Protein AF-0000000084697801 (afdb_homodimer)

Radius of gyration: 16.92 Å; Cα contacts (8 Å, |Δi|>4): 269; chains: 2; bounding box: 40×44×46 Å

InterPro domains:
  IPR001387 Cro/C1-type, helix-turn-helix domain [PF01381] (15-67)
  IPR001387 Cro/C1-type, helix-turn-helix domain [PS50943] (15-69)
  IPR001387 Cro/C1-type, helix-turn-helix domain [SM00530] (14-69)
  IPR001387 Cro/C1-type, helix-turn-helix domain [cd00093] (12-69)
  IPR010982 Lambda repressor-like, DNA-binding domain superfamily [G3DSA:1.10.260.40] (2-76)
  IPR010982 Lambda repressor-like, DNA-binding domain superfamily [SSF47413] (5-73)
  IPR050807 Transcriptional regulator/dioxygenase, bacterial-type [PTHR46797] (7-74)

pLDDT: mean 74.69, std 25.52, range [20.94, 98.31]

Foldseek 3Di:
DPLPDLLLQLLLCVLVVLCVVVVHDLCRLCVQLVHHSVVSVCSNRSVDGDDPSSLVSSCVVSVHDSVVSVVVSCVVPPHCVVVVVVPDPPPSVVVCCVSVVVVVPPVPDD/DPLPDLLLQLLLCVLVVLCVVVVHDLCRLCVQLVHHSVVSVCSNRSVDGDDPSSLVSSCVVSVHDSVVSVVVSCVVPSHLVVVVVVPDDPPSVVVCCVSVVVVVPPVPVD

Structure (mmCIF, N/CA/C/O backbone):
data_AF-0000000084697801-model_v1
#
loop_
_entity.id
_entity.type
_entity.pdbx_description
1 polymer 'MrpJ protein'
#
loop_
_atom_site.group_PDB
_atom_site.id
_atom_site.type_symbol
_atom_site.label_atom_id
_atom_site.label_alt_id
_atom_site.label_comp_id
_atom_site.label_asym_id
_atom_site.label_entity_id
_atom_site.label_seq_id
_atom_site.pdbx_PDB_ins_code
_atom_site.Cartn_x
_atom_site.Cartn_y
_atom_site.Cartn_z
_atom_site.occupancy
_atom_site.B_iso_or_equiv
_atom_site.auth_seq_id
_atom_site.auth_comp_id
_atom_site.auth_asym_id
_atom_site.auth_atom_id
_atom_site.pdbx_PDB_model_num
ATOM 1 N N . MET A 1 1 ? -15.477 -9.656 14.734 1 39.72 1 MET A N 1
ATOM 2 C CA . MET A 1 1 ? -14.305 -8.93 15.211 1 39.72 1 MET A CA 1
ATOM 3 C C . MET A 1 1 ? -14.062 -7.68 14.367 1 39.72 1 MET A C 1
ATOM 5 O O . MET A 1 1 ? -14.281 -7.691 13.156 1 39.72 1 MET A O 1
ATOM 9 N N . MET A 1 2 ? -14.18 -6.578 14.883 1 46 2 MET A N 1
ATOM 10 C CA . MET A 1 2 ? -14.141 -5.297 14.188 1 46 2 MET A CA 1
ATOM 11 C C . MET A 1 2 ? -12.969 -5.242 13.211 1 46 2 MET A C 1
ATOM 13 O O . MET A 1 2 ? -11.867 -5.707 13.523 1 46 2 MET A O 1
ATOM 17 N N . LYS A 1 3 ? -13.258 -5.32 11.992 1 53.81 3 LYS A N 1
ATOM 18 C CA . LYS A 1 3 ? -12.219 -5.355 10.969 1 53.81 3 LYS A CA 1
ATOM 19 C C . LYS A 1 3 ? -11.305 -4.137 11.07 1 53.81 3 LYS A C 1
ATOM 21 O O . LYS A 1 3 ? -11.773 -3 11 1 53.81 3 LYS A O 1
ATOM 26 N N . LYS A 1 4 ? -10.086 -4.359 11.734 1 63.03 4 LYS A N 1
ATOM 27 C CA . LYS A 1 4 ? -9.18 -3.33 12.242 1 63.03 4 LYS A CA 1
ATOM 28 C C . LYS A 1 4 ? -8.664 -2.447 11.109 1 63.03 4 LYS A C 1
ATOM 30 O O . LYS A 1 4 ? -8.562 -1.229 11.266 1 63.03 4 LYS A O 1
ATOM 35 N N . TYR A 1 5 ? -8.531 -3.02 9.875 1 80.31 5 TYR A N 1
ATOM 36 C CA . TYR A 1 5 ? -7.922 -2.211 8.82 1 80.31 5 TYR A CA 1
ATOM 37 C C . TYR A 1 5 ? -8.781 -2.201 7.566 1 80.31 5 TYR A C 1
ATOM 39 O O . TYR A 1 5 ? -8.656 -3.084 6.715 1 80.31 5 TYR A O 1
ATOM 47 N N . ALA A 1 6 ? -9.641 -1.201 7.512 1 82.69 6 ALA A N 1
ATOM 48 C CA . ALA A 1 6 ? -10.711 -1.178 6.516 1 82.69 6 ALA A CA 1
ATOM 49 C C . ALA A 1 6 ? -10.141 -1.201 5.102 1 82.69 6 ALA A C 1
ATOM 51 O O . ALA A 1 6 ? -10.664 -1.894 4.223 1 82.69 6 ALA A O 1
ATOM 52 N N . ILE A 1 7 ? -9.086 -0.444 4.898 1 87.62 7 ILE A N 1
ATOM 53 C CA . ILE A 1 7 ? -8.523 -0.337 3.559 1 87.62 7 ILE A CA 1
ATOM 54 C C . ILE A 1 7 ? -7.828 -1.646 3.186 1 87.62 7 ILE A C 1
ATOM 56 O O . ILE A 1 7 ? -8.016 -2.16 2.08 1 87.62 7 ILE A O 1
ATOM 60 N N . SER A 1 8 ? -7.098 -2.18 4.152 1 92.12 8 SER A N 1
ATOM 61 C CA . SER A 1 8 ? -6.445 -3.467 3.924 1 92.12 8 SER A CA 1
ATOM 62 C C . SER A 1 8 ? -7.469 -4.559 3.623 1 92.12 8 SER A C 1
ATOM 64 O O . SER A 1 8 ? -7.23 -5.422 2.775 1 92.12 8 SER A O 1
ATOM 66 N N . GLU A 1 9 ? -8.547 -4.496 4.309 1 90.81 9 GLU A N 1
ATOM 67 C CA . GLU A 1 9 ? -9.594 -5.484 4.078 1 90.81 9 GLU A CA 1
ATOM 68 C C . GLU A 1 9 ? -10.156 -5.371 2.664 1 90.81 9 GLU A C 1
ATOM 70 O O . GLU A 1 9 ? -10.344 -6.379 1.979 1 90.81 9 GLU A O 1
ATOM 75 N N . ALA A 1 10 ? -10.406 -4.156 2.271 1 90.12 10 ALA A N 1
ATOM 76 C CA . ALA A 1 10 ? -10.953 -3.922 0.937 1 90.12 10 ALA A CA 1
ATOM 77 C C . ALA A 1 10 ? -9.969 -4.348 -0.144 1 90.12 10 ALA A C 1
ATOM 79 O O . ALA A 1 10 ? -10.352 -4.973 -1.135 1 90.12 10 ALA A O 1
ATOM 80 N N . ILE A 1 11 ? -8.711 -3.992 0.04 1 93.56 11 ILE A N 1
ATOM 81 C CA . ILE A 1 11 ? -7.668 -4.387 -0.901 1 93.56 11 ILE A CA 1
ATOM 82 C C . ILE A 1 11 ? -7.562 -5.91 -0.944 1 93.56 11 ILE A C 1
ATOM 84 O O . ILE A 1 11 ? -7.402 -6.496 -2.016 1 93.56 11 ILE A O 1
ATOM 88 N N . GLY A 1 12 ? -7.633 -6.504 0.261 1 95.62 12 GLY A N 1
ATOM 89 C CA . GLY A 1 12 ? -7.621 -7.957 0.334 1 95.62 12 GLY A CA 1
ATOM 90 C C . GLY A 1 12 ? -8.727 -8.602 -0.477 1 95.62 12 GLY A C 1
ATOM 91 O O . GLY A 1 12 ? -8.508 -9.633 -1.118 1 95.62 12 GLY A O 1
ATOM 92 N N . GLN A 1 13 ? -9.875 -7.992 -0.496 1 94.06 13 GLN A N 1
ATOM 93 C CA . GLN A 1 13 ? -11 -8.5 -1.271 1 94.06 13 GLN A CA 1
ATOM 94 C C . GLN A 1 13 ? -10.734 -8.391 -2.77 1 94.06 13 GLN A C 1
ATOM 96 O O . GLN A 1 13 ? -11.109 -9.273 -3.539 1 94.06 13 GLN A O 1
ATOM 101 N N . VAL A 1 14 ? -10.125 -7.297 -3.174 1 94.69 14 VAL A N 1
ATOM 102 C CA . VAL A 1 14 ? -9.758 -7.117 -4.574 1 94.69 14 VAL A CA 1
ATOM 103 C C . VAL A 1 14 ? -8.75 -8.188 -4.988 1 94.69 14 VAL A C 1
ATOM 105 O O . VAL A 1 14 ? -8.867 -8.773 -6.07 1 94.69 14 VAL A O 1
ATOM 108 N N . ILE A 1 15 ? -7.812 -8.461 -4.125 1 97.25 15 ILE A N 1
ATOM 109 C CA . ILE A 1 15 ? -6.812 -9.492 -4.383 1 97.25 15 ILE A CA 1
ATOM 110 C C . ILE A 1 15 ? -7.504 -10.844 -4.574 1 97.25 15 ILE A C 1
ATOM 112 O O . ILE A 1 15 ? -7.207 -11.57 -5.523 1 97.25 15 ILE A O 1
ATOM 116 N N . ARG A 1 16 ? -8.391 -11.125 -3.691 1 97.38 16 ARG A N 1
ATOM 117 C CA . ARG A 1 16 ? -9.148 -12.375 -3.787 1 97.38 16 ARG A CA 1
ATOM 118 C C . ARG A 1 16 ? -9.867 -12.477 -5.125 1 97.38 16 ARG A C 1
ATOM 120 O O . ARG A 1 16 ? -9.867 -13.531 -5.762 1 97.38 16 ARG A O 1
ATOM 127 N N . GLN A 1 17 ? -10.5 -11.406 -5.527 1 96.38 17 GLN A N 1
ATOM 128 C CA . GLN A 1 17 ? -11.234 -11.375 -6.785 1 96.38 17 GLN A CA 1
ATOM 129 C C . GLN A 1 17 ? -10.312 -11.664 -7.969 1 96.38 17 GLN A C 1
ATOM 131 O O . GLN A 1 17 ? -10.641 -12.477 -8.836 1 96.38 17 GLN A O 1
ATOM 136 N N . TYR A 1 18 ? -9.195 -11.008 -8.039 1 96.44 18 TYR A N 1
ATOM 137 C CA . TYR A 1 18 ? -8.25 -11.227 -9.133 1 96.44 18 TYR A CA 1
ATOM 138 C C . TYR A 1 18 ? -7.703 -12.648 -9.102 1 96.44 18 TYR A C 1
ATOM 140 O O . TYR A 1 18 ? -7.539 -13.281 -10.141 1 96.44 18 TYR A O 1
ATOM 148 N N . ARG A 1 19 ? -7.355 -13.055 -7.879 1 98.06 19 ARG A N 1
ATOM 149 C CA . ARG A 1 19 ? -6.852 -14.414 -7.723 1 98.06 19 ARG A CA 1
ATOM 150 C C . ARG A 1 19 ? -7.848 -15.438 -8.266 1 98.06 19 ARG A C 1
ATOM 152 O O . ARG A 1 19 ? -7.48 -16.312 -9.047 1 98.06 19 ARG A O 1
ATOM 159 N N . THR A 1 20 ? -9.117 -15.352 -7.844 1 97.88 20 THR A N 1
ATOM 160 C CA . THR A 1 20 ? -10.164 -16.281 -8.242 1 97.88 20 THR A CA 1
ATOM 161 C C . THR A 1 20 ? -10.43 -16.188 -9.742 1 97.88 20 THR A C 1
ATOM 163 O O . THR A 1 20 ? -10.625 -17.203 -10.406 1 97.88 20 THR A O 1
ATOM 166 N N . ASN A 1 21 ? -10.477 -14.938 -10.273 1 96.62 21 ASN A N 1
ATOM 167 C CA . ASN A 1 21 ? -10.68 -14.734 -11.703 1 96.62 21 ASN A CA 1
ATOM 168 C C . ASN A 1 21 ? -9.578 -15.383 -12.523 1 96.62 21 ASN A C 1
ATOM 170 O O . ASN A 1 21 ? -9.812 -15.828 -13.648 1 96.62 21 ASN A O 1
ATOM 174 N N . ALA A 1 22 ? -8.391 -15.453 -11.93 1 97 22 ALA A N 1
ATOM 175 C CA . ALA A 1 22 ? -7.246 -16.047 -12.602 1 97 22 ALA A CA 1
ATOM 176 C C . ALA A 1 22 ? -7.223 -17.562 -12.406 1 97 22 ALA A C 1
ATOM 178 O O . ALA A 1 22 ? -6.324 -18.25 -12.914 1 97 22 ALA A O 1
ATOM 179 N N . GLY A 1 23 ? -8.141 -18.094 -11.547 1 97.81 23 GLY A N 1
ATOM 180 C CA . GLY A 1 23 ? -8.234 -19.531 -11.305 1 97.81 23 GLY A CA 1
ATOM 181 C C . GLY A 1 23 ? -7.176 -20.031 -10.344 1 97.81 23 GLY A C 1
ATOM 182 O O . GLY A 1 23 ? -6.848 -21.219 -10.344 1 97.81 23 GLY A O 1
ATOM 183 N N . LEU A 1 24 ? -6.605 -19.203 -9.57 1 98.25 24 LEU A N 1
ATOM 184 C CA . LEU A 1 24 ? -5.543 -19.578 -8.641 1 98.25 24 LEU A CA 1
ATOM 185 C C . LEU A 1 24 ? -6.109 -19.875 -7.262 1 98.25 24 LEU A C 1
ATOM 187 O O . LEU A 1 24 ? -7.035 -19.203 -6.805 1 98.25 24 LEU A O 1
ATOM 191 N N . THR A 1 25 ? -5.496 -20.828 -6.637 1 98.31 25 THR A N 1
ATOM 192 C CA . THR A 1 25 ? -5.746 -21.031 -5.215 1 98.31 25 THR A CA 1
ATOM 193 C C . THR A 1 25 ? -4.926 -20.062 -4.375 1 98.31 25 THR A C 1
ATOM 195 O O . THR A 1 25 ? -4.023 -19.391 -4.891 1 98.31 25 THR A O 1
ATOM 198 N N . THR A 1 26 ? -5.316 -19.938 -3.139 1 98.31 26 THR A N 1
ATOM 199 C CA . THR A 1 26 ? -4.527 -19.125 -2.227 1 98.31 26 THR A CA 1
ATOM 200 C C . THR A 1 26 ? -3.082 -19.609 -2.18 1 98.31 26 THR A C 1
ATOM 202 O O . THR A 1 26 ? -2.15 -18.797 -2.201 1 98.31 26 THR A O 1
ATOM 205 N N . LYS A 1 27 ? -2.906 -20.938 -2.184 1 98.31 27 LYS A N 1
ATOM 206 C CA . LYS A 1 27 ? -1.579 -21.547 -2.146 1 98.31 27 LYS A CA 1
ATOM 207 C C . LYS A 1 27 ? -0.762 -21.156 -3.375 1 98.31 27 LYS A C 1
ATOM 209 O O . LYS A 1 27 ? 0.409 -20.781 -3.256 1 98.31 27 LYS A O 1
ATOM 214 N N . GLN A 1 28 ? -1.366 -21.188 -4.52 1 98.12 28 GLN A N 1
ATOM 215 C CA . GLN A 1 28 ? -0.687 -20.891 -5.777 1 98.12 28 GLN A CA 1
ATOM 216 C C . GLN A 1 28 ? -0.266 -19.422 -5.848 1 98.12 28 GLN A C 1
ATOM 218 O O . GLN A 1 28 ? 0.864 -19.109 -6.23 1 98.12 28 GLN A O 1
ATOM 223 N N . LEU A 1 29 ? -1.138 -18.5 -5.504 1 98.12 29 LEU A N 1
ATOM 224 C CA . LEU A 1 29 ? -0.783 -17.078 -5.52 1 98.12 29 LEU A CA 1
ATOM 225 C C . LEU A 1 29 ? 0.284 -16.781 -4.473 1 98.12 29 LEU A C 1
ATOM 227 O O . LEU A 1 29 ? 1.224 -16.031 -4.738 1 98.12 29 LEU A O 1
ATOM 231 N N . ALA A 1 30 ? 0.145 -17.328 -3.273 1 98.12 30 ALA A N 1
ATOM 232 C CA . ALA A 1 30 ? 1.113 -17.109 -2.203 1 98.12 30 ALA A CA 1
ATOM 233 C C . ALA A 1 30 ? 2.518 -17.516 -2.643 1 98.12 30 ALA A C 1
ATOM 235 O O . ALA A 1 30 ? 3.482 -16.781 -2.41 1 98.12 30 ALA A O 1
ATOM 236 N N . HIS A 1 31 ? 2.562 -18.656 -3.26 1 97.06 31 HIS A N 1
ATOM 237 C CA . HIS A 1 31 ? 3.838 -19.141 -3.787 1 97.06 31 HIS A CA 1
ATOM 238 C C . HIS A 1 31 ? 4.395 -18.172 -4.828 1 97.06 31 HIS A C 1
ATOM 240 O O . HIS A 1 31 ? 5.586 -17.844 -4.805 1 97.06 31 HIS A O 1
ATOM 246 N N . ARG A 1 32 ? 3.537 -17.625 -5.684 1 95.06 32 ARG A N 1
ATOM 247 C CA . ARG A 1 32 ? 3.936 -16.734 -6.766 1 95.06 32 ARG A CA 1
ATOM 248 C C . ARG A 1 32 ? 4.496 -15.43 -6.219 1 95.06 32 ARG A C 1
ATOM 250 O O . ARG A 1 32 ? 5.395 -14.836 -6.82 1 95.06 32 ARG A O 1
ATOM 257 N N . ILE A 1 33 ? 3.975 -15.047 -5.07 1 94.62 33 ILE A N 1
ATOM 258 C CA . ILE A 1 33 ? 4.383 -13.742 -4.578 1 94.62 33 ILE A CA 1
ATOM 259 C C . ILE A 1 33 ? 5.34 -13.906 -3.398 1 94.62 33 ILE A C 1
ATOM 261 O O . ILE A 1 33 ? 5.715 -12.93 -2.752 1 94.62 33 ILE A O 1
ATOM 265 N N . GLY A 1 34 ? 5.684 -15.055 -2.992 1 95.19 34 GLY A N 1
ATOM 266 C CA . GLY A 1 34 ? 6.762 -15.336 -2.059 1 95.19 34 GLY A CA 1
ATOM 267 C C . GLY A 1 34 ? 6.344 -15.203 -0.606 1 95.19 34 GLY A C 1
ATOM 268 O O . GLY A 1 34 ? 7.121 -14.742 0.229 1 95.19 34 GLY A O 1
ATOM 269 N N . ILE A 1 35 ? 5.148 -15.531 -0.292 1 95.75 35 ILE A N 1
ATOM 270 C CA . ILE A 1 35 ? 4.695 -15.516 1.094 1 95.75 35 ILE A CA 1
ATOM 271 C C . ILE A 1 35 ? 3.986 -16.828 1.422 1 95.75 35 ILE A C 1
ATOM 273 O O . ILE A 1 35 ? 3.789 -17.672 0.544 1 95.75 35 ILE A O 1
ATOM 277 N N . SER A 1 36 ? 3.645 -17 2.664 1 97.81 36 SER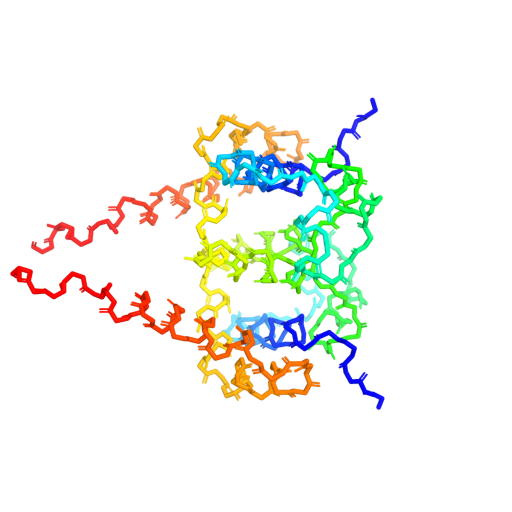 A N 1
ATOM 278 C CA . SER A 1 36 ? 2.93 -18.203 3.059 1 97.81 36 SER A CA 1
ATOM 279 C C . SER A 1 36 ? 1.446 -18.109 2.715 1 97.81 36 SER A C 1
ATOM 281 O O . SER A 1 36 ? 0.892 -17 2.646 1 97.81 36 SER A O 1
ATOM 283 N N . GLN A 1 37 ? 0.828 -19.266 2.498 1 98 37 GLN A N 1
ATOM 284 C CA . GLN A 1 37 ? -0.611 -19.312 2.266 1 98 37 GLN A CA 1
ATOM 285 C C . GLN A 1 37 ? -1.381 -18.688 3.42 1 98 37 GLN A C 1
ATOM 287 O O . GLN A 1 37 ? -2.379 -18 3.203 1 98 37 GLN A O 1
ATOM 292 N N . GLN A 1 38 ? -0.893 -18.953 4.621 1 98 38 GLN A N 1
ATOM 293 C CA . GLN A 1 38 ? -1.533 -18.391 5.809 1 98 38 GLN A CA 1
ATOM 294 C C . GLN A 1 38 ? -1.514 -16.859 5.777 1 98 38 GLN A C 1
ATOM 296 O O . GLN A 1 38 ? -2.514 -16.219 6.098 1 98 38 GLN A O 1
ATOM 301 N N . GLN A 1 39 ? -0.436 -16.297 5.395 1 97.06 39 GLN A N 1
ATOM 302 C CA . GLN A 1 39 ? -0.3 -14.844 5.32 1 97.06 39 GLN A CA 1
ATOM 303 C C . GLN A 1 39 ? -1.243 -14.25 4.273 1 97.06 39 GLN A C 1
ATOM 305 O O . GLN A 1 39 ? -1.898 -13.242 4.523 1 97.06 39 GLN A O 1
ATOM 310 N N . LEU A 1 40 ? -1.275 -14.914 3.115 1 97.94 40 LEU A N 1
ATOM 311 C CA . LEU A 1 40 ? -2.168 -14.422 2.068 1 97.94 40 LEU A CA 1
ATOM 312 C C . LEU A 1 40 ? -3.623 -14.484 2.523 1 97.94 40 LEU A C 1
ATOM 314 O O . LEU A 1 40 ? -4.391 -13.547 2.297 1 97.94 40 LEU A O 1
ATOM 318 N N . SER A 1 41 ? -3.98 -15.57 3.17 1 97.56 41 SER A N 1
ATOM 319 C CA . SER A 1 41 ? -5.34 -15.734 3.672 1 97.56 41 SER A CA 1
ATOM 320 C C . SER A 1 41 ? -5.703 -14.625 4.656 1 97.56 41 SER A C 1
ATOM 322 O O . SER A 1 41 ? -6.812 -14.086 4.613 1 97.56 41 SER A O 1
ATOM 324 N N . ARG A 1 42 ? -4.773 -14.297 5.5 1 96.31 42 ARG A N 1
ATOM 325 C CA . ARG A 1 42 ? -4.996 -13.242 6.484 1 96.31 42 ARG A CA 1
ATOM 326 C C . ARG A 1 42 ? -5.152 -11.891 5.805 1 96.31 42 ARG A C 1
ATOM 328 O O . ARG A 1 42 ? -5.922 -11.039 6.27 1 96.31 42 ARG A O 1
ATOM 335 N N . TYR A 1 43 ? -4.48 -11.672 4.699 1 95.75 43 TYR A N 1
ATOM 336 C CA . TYR A 1 43 ? -4.637 -10.438 3.93 1 95.75 43 TYR A CA 1
ATOM 337 C C . TYR A 1 43 ? -6.012 -10.383 3.271 1 95.75 43 TYR A C 1
ATOM 339 O O . TYR A 1 43 ? -6.719 -9.375 3.387 1 95.75 43 TYR A O 1
ATOM 347 N N . GLU A 1 44 ? -6.402 -11.492 2.682 1 96.25 44 GLU A N 1
ATOM 348 C CA . GLU A 1 44 ? -7.648 -11.516 1.92 1 96.25 44 GLU A CA 1
ATOM 349 C C . GLU A 1 44 ? -8.859 -11.383 2.838 1 96.25 44 GLU A C 1
ATOM 351 O O . GLU A 1 44 ? -9.914 -10.898 2.416 1 96.25 44 GLU A O 1
ATOM 356 N N . ARG A 1 45 ? -8.602 -11.727 4.125 1 93.75 45 ARG A N 1
ATOM 357 C CA . ARG A 1 45 ? -9.688 -11.664 5.098 1 93.75 45 ARG A CA 1
ATOM 358 C C . ARG A 1 45 ? -9.625 -10.383 5.914 1 93.75 45 ARG A C 1
ATOM 360 O O . ARG A 1 45 ? -10.453 -10.164 6.805 1 93.75 45 ARG A O 1
ATOM 367 N N . GLY A 1 46 ? -8.648 -9.617 5.723 1 91.94 46 GLY A N 1
ATOM 368 C CA . GLY A 1 46 ? -8.531 -8.352 6.434 1 91.94 46 GLY A CA 1
ATOM 369 C C . GLY A 1 46 ? -8.039 -8.508 7.859 1 91.94 46 GLY A C 1
ATOM 370 O O . GLY A 1 46 ? -8.18 -7.602 8.68 1 91.94 46 GLY A O 1
ATOM 371 N N . VAL A 1 47 ? -7.477 -9.633 8.188 1 92.75 47 VAL A N 1
ATOM 372 C CA . VAL A 1 47 ? -6.965 -9.898 9.531 1 92.75 47 VAL A CA 1
ATOM 373 C C . VAL A 1 47 ? -5.648 -9.148 9.742 1 92.75 47 VAL A C 1
ATOM 375 O O . VAL A 1 47 ? -5.414 -8.586 10.812 1 92.75 47 VAL A O 1
ATOM 378 N N . ASN A 1 48 ? -4.742 -9.102 8.734 1 93.06 48 ASN A N 1
ATOM 379 C CA . ASN A 1 48 ? -3.479 -8.375 8.742 1 93.06 48 ASN A CA 1
ATOM 380 C C . ASN A 1 48 ? -3.518 -7.172 7.805 1 93.06 48 ASN A C 1
ATOM 382 O O . ASN A 1 48 ? -4.215 -7.191 6.793 1 93.06 48 ASN A O 1
ATOM 386 N N . ARG A 1 49 ? -2.797 -6.168 8.148 1 93.62 49 ARG A N 1
ATOM 387 C CA . ARG A 1 49 ? -2.584 -5.059 7.223 1 93.62 49 ARG A CA 1
ATOM 388 C C . ARG A 1 49 ? -1.71 -5.484 6.047 1 93.62 49 ARG A C 1
ATOM 390 O O . ARG A 1 49 ? -0.764 -6.254 6.215 1 93.62 49 ARG A O 1
ATOM 397 N N . ILE A 1 50 ? -2.057 -4.973 4.926 1 96 50 ILE A N 1
ATOM 398 C CA . ILE A 1 50 ? -1.229 -5.219 3.748 1 96 50 ILE A CA 1
ATOM 399 C C . ILE A 1 50 ? -0.247 -4.066 3.559 1 96 50 ILE A C 1
ATOM 401 O O . ILE A 1 50 ? -0.641 -2.896 3.582 1 96 50 ILE A O 1
ATOM 405 N N . ASP A 1 51 ? 0.983 -4.406 3.396 1 94.94 51 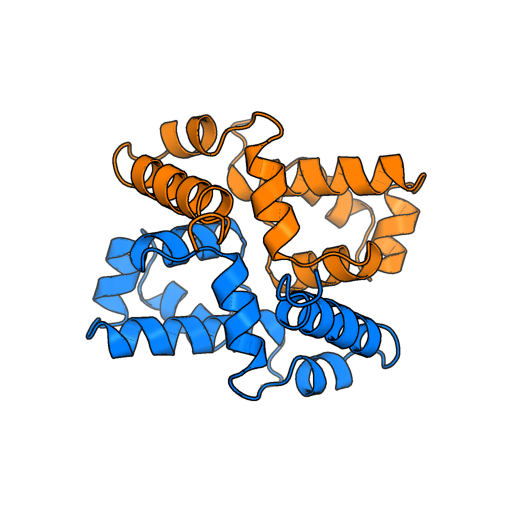ASP A N 1
ATOM 406 C CA . ASP A 1 51 ? 1.972 -3.355 3.178 1 94.94 51 ASP A CA 1
ATOM 407 C C . ASP A 1 51 ? 2.219 -3.133 1.688 1 94.94 51 ASP A C 1
ATOM 409 O O . ASP A 1 51 ? 1.836 -3.961 0.86 1 94.94 51 ASP A O 1
ATOM 413 N N . VAL A 1 52 ? 2.871 -2.059 1.38 1 94.25 52 VAL A N 1
ATOM 414 C CA . VAL A 1 52 ? 3.043 -1.642 -0.008 1 94.25 52 VAL A CA 1
ATOM 415 C C . VAL A 1 52 ? 3.994 -2.6 -0.722 1 94.25 52 VAL A C 1
ATOM 417 O O . VAL A 1 52 ? 3.885 -2.807 -1.933 1 94.25 52 VAL A O 1
ATOM 420 N N . ASP A 1 53 ? 4.914 -3.248 -0.046 1 92.69 53 ASP A N 1
ATOM 421 C CA . ASP A 1 53 ? 5.812 -4.227 -0.649 1 92.69 53 ASP A CA 1
ATOM 422 C C . ASP A 1 53 ? 5.043 -5.449 -1.143 1 92.69 53 ASP A C 1
ATOM 424 O O . ASP A 1 53 ? 5.227 -5.891 -2.279 1 92.69 53 ASP A O 1
ATOM 428 N N . THR A 1 54 ? 4.16 -5.918 -0.284 1 94.44 54 THR A N 1
ATOM 429 C CA . THR A 1 54 ? 3.324 -7.055 -0.647 1 94.44 54 THR A CA 1
ATOM 430 C C . THR A 1 54 ? 2.369 -6.688 -1.778 1 94.44 54 THR A C 1
ATOM 432 O O . THR A 1 54 ? 2.184 -7.461 -2.719 1 94.44 54 THR A O 1
ATOM 435 N N . LEU A 1 55 ? 1.764 -5.492 -1.673 1 95.19 55 LEU A N 1
ATOM 436 C CA . LEU A 1 55 ? 0.839 -5.051 -2.711 1 95.19 55 LEU A CA 1
ATOM 437 C C . LEU A 1 55 ? 1.527 -5.008 -4.07 1 95.19 55 LEU A C 1
ATOM 439 O O . LEU A 1 55 ? 0.934 -5.387 -5.082 1 95.19 55 LEU A O 1
ATOM 443 N N . LEU A 1 56 ? 2.707 -4.555 -4.059 1 90.88 56 LEU A N 1
ATOM 444 C CA . LEU A 1 56 ? 3.443 -4.488 -5.316 1 90.88 56 LEU A CA 1
ATOM 445 C C . LEU A 1 56 ? 3.68 -5.887 -5.879 1 90.88 56 LEU A C 1
ATOM 447 O O . LEU A 1 56 ? 3.537 -6.105 -7.086 1 90.88 56 LEU A O 1
ATOM 451 N N . ARG A 1 57 ? 4.031 -6.805 -5.051 1 93.19 57 ARG A N 1
ATOM 452 C CA . ARG A 1 57 ? 4.254 -8.172 -5.508 1 93.19 57 ARG A CA 1
ATOM 453 C C . ARG A 1 57 ? 2.979 -8.766 -6.102 1 93.19 57 ARG A C 1
ATOM 455 O O . ARG A 1 57 ? 3.021 -9.422 -7.141 1 93.19 57 ARG A O 1
ATOM 462 N N . VAL A 1 58 ? 1.904 -8.492 -5.438 1 95.94 58 VAL A N 1
ATOM 463 C CA . VAL A 1 58 ? 0.616 -8.969 -5.934 1 95.94 58 VAL A CA 1
ATOM 464 C C . VAL A 1 58 ? 0.307 -8.305 -7.273 1 95.94 58 VAL A C 1
ATOM 466 O O . VAL A 1 58 ? -0.172 -8.961 -8.203 1 95.94 58 VAL A O 1
ATOM 469 N N . SER A 1 59 ? 0.52 -7.023 -7.344 1 92.94 59 SER A N 1
ATOM 470 C CA . SER A 1 59 ? 0.285 -6.273 -8.57 1 92.94 59 SER A CA 1
ATOM 471 C C . SER A 1 59 ? 1.06 -6.871 -9.742 1 92.94 59 SER A C 1
ATOM 473 O O . SER A 1 59 ? 0.51 -7.051 -10.828 1 92.94 59 SER A O 1
ATOM 475 N N . LEU A 1 60 ? 2.189 -7.266 -9.484 1 89.69 60 LEU A N 1
ATOM 476 C CA . LEU A 1 60 ? 3.051 -7.84 -10.516 1 89.69 60 LEU A CA 1
ATOM 477 C C . LEU A 1 60 ? 2.541 -9.211 -10.945 1 89.69 60 LEU A C 1
ATOM 479 O O . LEU A 1 60 ? 2.557 -9.539 -12.133 1 89.69 60 LEU A O 1
ATOM 483 N N . ALA A 1 61 ? 2.121 -9.922 -9.984 1 93.56 61 ALA A N 1
ATOM 484 C CA . ALA A 1 61 ? 1.616 -11.258 -10.273 1 93.56 61 ALA A CA 1
ATOM 485 C C . ALA A 1 61 ? 0.423 -11.211 -11.219 1 93.56 61 ALA A C 1
ATOM 487 O O . ALA A 1 61 ? 0.188 -12.148 -11.984 1 93.56 61 ALA A O 1
ATOM 488 N N . PHE A 1 62 ? -0.306 -10.07 -11.219 1 95.06 62 PHE A N 1
ATOM 489 C CA . PHE A 1 62 ? -1.51 -9.945 -12.031 1 95.06 62 PHE A CA 1
ATOM 490 C C . PHE A 1 62 ? -1.294 -8.953 -13.172 1 95.06 62 PHE A C 1
ATOM 492 O O . PHE A 1 62 ? -2.232 -8.625 -13.898 1 95.06 62 PHE A O 1
ATOM 499 N N . LYS A 1 63 ? -0.106 -8.445 -13.297 1 90.62 63 LYS A N 1
ATOM 500 C CA . LYS A 1 63 ? 0.265 -7.48 -14.328 1 90.62 63 LYS A CA 1
ATOM 501 C C . LYS A 1 63 ? -0.597 -6.223 -14.242 1 90.62 63 LYS A C 1
ATOM 503 O O . LYS A 1 63 ? -1.119 -5.75 -15.25 1 90.62 63 LYS A O 1
ATOM 508 N N . LEU A 1 64 ? -0.759 -5.719 -13 1 89.62 64 LEU A N 1
ATOM 509 C CA . LEU A 1 64 ? -1.493 -4.5 -12.688 1 89.62 64 LEU A CA 1
ATOM 510 C C . LEU A 1 64 ? -0.586 -3.479 -12.008 1 89.62 64 LEU A C 1
ATOM 512 O O . LEU A 1 64 ? 0.469 -3.834 -11.477 1 89.62 64 LEU A O 1
ATOM 516 N N . THR A 1 65 ? -1.075 -2.25 -12.086 1 84.69 65 THR A N 1
ATOM 517 C CA . THR A 1 65 ? -0.441 -1.236 -11.25 1 84.69 65 THR A CA 1
ATOM 518 C C . THR A 1 65 ? -1.033 -1.246 -9.844 1 84.69 65 THR A C 1
ATOM 520 O O . THR A 1 65 ? -2.215 -1.55 -9.664 1 84.69 65 THR A O 1
ATOM 523 N N . PRO A 1 66 ? -0.173 -0.931 -8.859 1 90.19 66 PRO A N 1
ATOM 524 C CA . PRO A 1 66 ? -0.728 -0.882 -7.504 1 90.19 66 PRO A CA 1
ATOM 525 C C . PRO A 1 66 ? -1.909 0.079 -7.387 1 90.19 66 PRO A C 1
ATOM 527 O O . PRO A 1 66 ? -2.84 -0.174 -6.617 1 90.19 66 PRO A O 1
ATOM 530 N N . GLY A 1 67 ? -1.845 1.163 -8.172 1 87.31 67 GLY A N 1
ATOM 531 C CA . GLY A 1 67 ? -2.941 2.119 -8.172 1 87.31 67 GLY A CA 1
ATOM 532 C C . GLY A 1 67 ? -4.273 1.499 -8.547 1 87.31 67 GLY A C 1
ATOM 533 O O . GLY A 1 67 ? -5.32 1.916 -8.047 1 87.31 67 GLY A O 1
ATOM 534 N N . ARG A 1 68 ? -4.27 0.485 -9.328 1 87 68 ARG A N 1
ATOM 535 C CA . ARG A 1 68 ? -5.477 -0.186 -9.789 1 87 68 ARG A CA 1
ATOM 536 C C . ARG A 1 68 ? -6.238 -0.818 -8.633 1 87 68 ARG A C 1
ATOM 538 O O . ARG A 1 68 ? -7.469 -0.849 -8.633 1 87 68 ARG A O 1
ATOM 545 N N . PHE A 1 69 ? -5.562 -1.265 -7.66 1 91.5 69 PHE A N 1
ATOM 546 C CA . PHE A 1 69 ? -6.207 -1.893 -6.512 1 91.5 69 PHE A CA 1
ATOM 547 C C . PHE A 1 69 ? -7.012 -0.871 -5.719 1 91.5 69 PHE A C 1
ATOM 549 O O . PHE A 1 69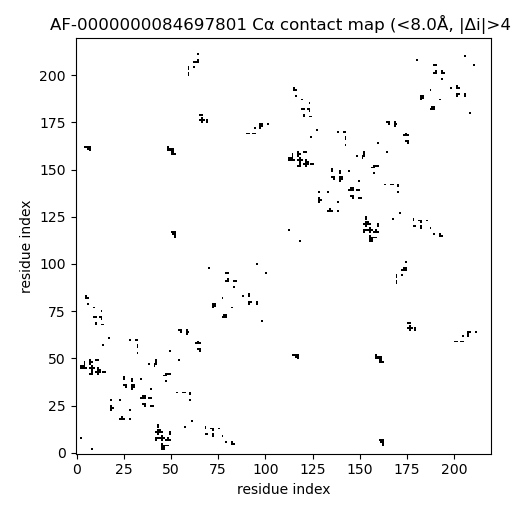 ? -8.094 -1.18 -5.219 1 91.5 69 PHE A O 1
ATOM 556 N N . PHE A 1 70 ? -6.457 0.288 -5.672 1 87.25 70 PHE A N 1
ATOM 557 C CA . PHE A 1 70 ? -7.176 1.349 -4.977 1 87.25 70 PHE A CA 1
ATOM 558 C C . PHE A 1 70 ? -8.383 1.801 -5.781 1 87.25 70 PHE A C 1
ATOM 560 O O . PHE A 1 70 ? -9.43 2.137 -5.215 1 87.25 70 PHE A O 1
ATOM 567 N N . GLU A 1 71 ? -8.203 1.733 -7.074 1 82.44 71 GLU A N 1
ATOM 568 C CA . GLU A 1 71 ? -9.32 2.08 -7.953 1 82.44 71 GLU A CA 1
ATOM 569 C C . GLU A 1 71 ? -10.445 1.057 -7.848 1 82.44 71 GLU A C 1
ATOM 571 O O . GLU A 1 71 ? -11.617 1.422 -7.773 1 82.44 71 GLU A O 1
ATOM 576 N N . GLU A 1 72 ? -10.078 -0.137 -7.812 1 85.5 72 GLU A N 1
ATOM 577 C CA . GLU A 1 72 ? -11.055 -1.224 -7.793 1 85.5 72 GLU A CA 1
ATOM 578 C C . GLU A 1 72 ? -11.75 -1.313 -6.438 1 85.5 72 GLU A C 1
ATOM 580 O O . GLU A 1 72 ? -12.93 -1.672 -6.359 1 85.5 72 GLU A O 1
ATOM 585 N N . MET A 1 73 ? -10.984 -1.111 -5.438 1 82.94 73 MET A N 1
ATOM 586 C CA . MET A 1 73 ? -11.602 -1.17 -4.117 1 82.94 73 MET A CA 1
ATOM 587 C C . MET A 1 73 ? -12.75 -0.171 -4.008 1 82.94 73 MET A C 1
ATOM 589 O O . MET A 1 73 ? -13.719 -0.409 -3.283 1 82.94 73 MET A O 1
ATOM 593 N N . ASN A 1 74 ? -12.617 0.889 -4.668 1 72.81 74 ASN A N 1
ATOM 594 C CA . ASN A 1 74 ? -13.656 1.91 -4.66 1 72.81 74 ASN A CA 1
ATOM 595 C C . ASN A 1 74 ? -14.93 1.421 -5.359 1 72.81 74 ASN A C 1
ATOM 597 O O . ASN A 1 74 ? -16.031 1.848 -5.02 1 72.81 74 ASN A O 1
ATOM 601 N N . MET A 1 75 ? -14.719 0.566 -6.223 1 65.5 75 MET A N 1
ATOM 602 C CA . MET A 1 75 ? -15.852 0.055 -6.996 1 65.5 75 MET A CA 1
ATOM 603 C C . MET A 1 75 ? -16.594 -1.031 -6.227 1 65.5 75 MET A C 1
ATOM 605 O O . MET A 1 75 ? -17.797 -1.22 -6.414 1 65.5 75 MET A O 1
ATOM 609 N N . THR A 1 76 ? -15.961 -1.997 -5.625 1 57.34 76 THR A N 1
ATOM 610 C CA . THR A 1 76 ? -16.594 -3.146 -4.984 1 57.34 76 THR A CA 1
ATOM 611 C C . THR A 1 76 ? -17.406 -2.709 -3.777 1 57.34 76 THR A C 1
ATOM 613 O O . THR A 1 76 ? -18.109 -3.525 -3.162 1 57.34 76 THR A O 1
ATOM 616 N N . GLY A 1 77 ? -17.828 -1.534 -3.656 1 51.41 77 GLY A N 1
ATOM 617 C CA . GLY A 1 77 ? -18.781 -1.079 -2.658 1 51.41 77 GLY A CA 1
ATOM 618 C C . GLY A 1 77 ? -18.141 -0.689 -1.344 1 51.41 77 GLY A C 1
ATOM 619 O O . GLY A 1 77 ? -18.812 -0.247 -0.416 1 51.41 77 GLY A O 1
ATOM 620 N N . THR A 1 78 ? -17.266 -1.509 -0.872 1 48.28 78 THR A N 1
ATOM 621 C CA . THR A 1 78 ? -16.844 -1.032 0.442 1 48.28 78 THR A CA 1
ATOM 622 C C . THR A 1 78 ? -16.344 0.407 0.363 1 48.28 78 THR A C 1
ATOM 624 O O . THR A 1 78 ? -15.328 0.682 -0.276 1 48.28 78 THR A O 1
ATOM 627 N N . GLY A 1 79 ? -17.156 1.024 -0.19 1 42.84 79 GLY A N 1
ATOM 628 C CA . GLY A 1 79 ? -16.953 2.447 -0.417 1 42.84 79 GLY A CA 1
ATOM 629 C C . GLY A 1 79 ? -16.062 3.094 0.619 1 42.84 79 GLY A C 1
ATOM 630 O O . GLY A 1 79 ? -15.984 2.633 1.761 1 42.84 79 GLY A O 1
ATOM 631 N N . LEU A 1 80 ? -14.828 3.43 0.072 1 48.19 80 LEU A N 1
ATOM 632 C CA . LEU A 1 80 ? -14.047 4.266 0.976 1 48.19 80 LEU A CA 1
ATOM 633 C C . LEU A 1 80 ? -14.953 5.039 1.925 1 48.19 80 LEU A C 1
ATOM 635 O O . LEU A 1 80 ? -14.555 5.371 3.043 1 48.19 80 LEU A O 1
ATOM 639 N N . ASP A 1 81 ? -16.172 5.176 1.353 1 46 81 ASP A N 1
ATOM 640 C CA . ASP A 1 81 ? -17.188 5.871 2.131 1 46 81 ASP A CA 1
ATOM 641 C C . ASP A 1 81 ? -17.5 5.117 3.424 1 46 81 ASP A C 1
ATOM 643 O O . ASP A 1 81 ? -17.688 5.734 4.477 1 46 81 ASP A O 1
ATOM 647 N N . ASP A 1 82 ? -17.703 3.949 3.262 1 44.88 82 ASP A N 1
ATOM 648 C CA . ASP A 1 82 ? -18.125 3.186 4.43 1 44.88 82 ASP A CA 1
ATOM 649 C C . ASP A 1 82 ? -16.969 2.98 5.402 1 44.88 82 ASP A C 1
ATOM 651 O O . ASP A 1 82 ? -17.172 2.951 6.617 1 44.88 82 ASP A O 1
ATOM 655 N N . ILE A 1 83 ? -15.961 2.738 4.867 1 45.75 83 ILE A N 1
ATOM 656 C CA . ILE A 1 83 ? -14.812 2.453 5.715 1 45.75 83 ILE A CA 1
ATOM 657 C C . ILE A 1 83 ? -14.383 3.721 6.449 1 45.75 83 ILE A C 1
ATOM 659 O O . ILE A 1 83 ? -14.078 3.678 7.645 1 45.75 83 ILE A O 1
ATOM 663 N N . LEU A 1 84 ? -14.266 4.75 5.645 1 45.25 84 LEU A N 1
ATOM 664 C CA . LEU A 1 84 ? -13.805 5.996 6.25 1 45.25 84 LEU A CA 1
ATOM 665 C C . LEU A 1 84 ? -14.82 6.508 7.27 1 45.25 84 LEU A C 1
ATOM 667 O O . LEU A 1 84 ? -14.492 7.34 8.117 1 45.25 84 LEU A O 1
ATOM 671 N N . TYR A 1 85 ? -16.156 6.27 6.969 1 39.34 85 TYR A N 1
ATOM 672 C CA . TYR A 1 85 ? -17.141 6.707 7.949 1 39.34 85 TYR A CA 1
ATOM 673 C C . TYR A 1 85 ? -16.797 6.188 9.336 1 39.34 85 TYR A C 1
ATOM 675 O O . TYR A 1 85 ? -17.172 6.793 10.344 1 39.34 85 TYR A O 1
ATOM 683 N N . GLU A 1 86 ? -16.484 5.125 9.352 1 38.28 86 GLU A N 1
ATOM 684 C CA . GLU A 1 86 ? -16.328 4.723 10.75 1 38.28 86 GLU A CA 1
ATOM 685 C C . GLU A 1 86 ? -15.156 5.441 11.414 1 38.28 86 GLU A C 1
ATOM 687 O O . GLU A 1 86 ? -15.039 5.441 12.641 1 38.28 86 GLU A O 1
ATOM 692 N N . ASN A 1 87 ? -14.062 5.641 10.695 1 42.22 87 ASN A N 1
ATOM 693 C CA . ASN A 1 87 ? -13.094 6.449 11.422 1 42.22 87 ASN A CA 1
ATOM 694 C C . ASN A 1 87 ? -13.414 7.938 11.32 1 42.22 87 ASN A C 1
ATOM 696 O O . ASN A 1 87 ? -14.227 8.344 10.492 1 42.22 87 ASN A O 1
ATOM 700 N N . GLU A 1 88 ? -12.82 9.047 11.977 1 40.62 88 GLU A N 1
ATOM 701 C CA . GLU A 1 88 ? -13.297 10.422 12.125 1 40.62 88 GLU A CA 1
ATOM 702 C C . GLU A 1 88 ? -13.711 11.008 10.781 1 40.62 88 GLU A C 1
ATOM 704 O O . GLU A 1 88 ? -13.125 10.688 9.742 1 40.62 88 GLU A O 1
ATOM 709 N N . GLU A 1 89 ? -14.992 11.602 10.523 1 37.53 89 GLU A N 1
ATOM 710 C CA . GLU A 1 89 ? -15.953 12.109 9.547 1 37.53 89 GLU A CA 1
ATOM 711 C C . GLU A 1 89 ? -15.242 12.805 8.383 1 37.53 89 GLU A C 1
ATOM 713 O O . GLU A 1 89 ? -15.625 12.617 7.223 1 37.53 89 GLU A O 1
ATOM 718 N N . GLY A 1 90 ? -14.641 13.938 8.578 1 38.28 90 GLY A N 1
ATOM 719 C CA . GLY A 1 90 ? -14.312 15 7.645 1 38.28 90 GLY A CA 1
ATOM 720 C C . GLY A 1 90 ? -13.344 14.57 6.566 1 38.28 90 GLY A C 1
ATOM 721 O O . GLY A 1 90 ? -13.375 15.094 5.449 1 38.28 90 GLY A O 1
ATOM 722 N N . ASP A 1 91 ? -12.383 13.875 6.855 1 39.09 91 ASP A N 1
ATOM 723 C CA . ASP A 1 91 ? -11.195 13.766 6.02 1 39.09 91 ASP A CA 1
ATOM 724 C C . ASP A 1 91 ? -11.414 12.781 4.871 1 39.09 91 ASP A C 1
ATOM 726 O O . ASP A 1 91 ? -10.867 12.961 3.781 1 39.09 91 ASP A O 1
ATOM 730 N N . ILE A 1 92 ? -12.227 11.914 4.996 1 44.78 92 ILE A N 1
ATOM 731 C CA . ILE A 1 92 ? -12.359 10.867 3.988 1 44.78 92 ILE A CA 1
ATOM 732 C C . ILE A 1 92 ? -13.188 11.383 2.814 1 44.78 92 ILE A C 1
ATOM 734 O O . ILE A 1 92 ? -13.102 10.852 1.704 1 44.78 92 ILE A O 1
ATOM 738 N N . GLN A 1 93 ? -14.305 12.125 3.029 1 42.59 93 GLN A N 1
ATOM 739 C CA . GLN A 1 93 ? -15.039 12.719 1.921 1 42.59 93 GLN A CA 1
ATOM 740 C C . GLN A 1 93 ? -14.102 13.422 0.946 1 42.59 93 GLN A C 1
ATOM 742 O O . GLN A 1 93 ? -14.312 13.375 -0.268 1 42.59 93 GLN A O 1
ATOM 747 N N . GLU A 1 94 ? -13.219 13.984 1.537 1 43.53 94 GLU A N 1
ATOM 748 C CA . GLU A 1 94 ? -12.297 14.711 0.665 1 43.53 94 GLU A CA 1
ATOM 749 C C . GLU A 1 94 ? -11.469 13.75 -0.181 1 43.53 94 GLU A C 1
ATOM 751 O O . GLU A 1 94 ? -11.102 14.07 -1.315 1 43.53 94 GLU A O 1
ATOM 756 N N . ILE A 1 95 ? -11.305 12.719 0.433 1 46.44 95 ILE A N 1
ATOM 757 C CA . ILE A 1 95 ? -10.461 11.758 -0.271 1 46.44 95 ILE A CA 1
ATOM 758 C C . ILE A 1 95 ? -11.227 11.18 -1.459 1 46.44 95 ILE A C 1
ATOM 760 O O . ILE A 1 95 ? -10.664 11.031 -2.551 1 46.44 95 ILE A O 1
ATOM 764 N N . ARG A 1 96 ? -12.508 10.812 -1.177 1 45.94 96 ARG A N 1
ATOM 765 C CA . ARG A 1 96 ? -13.383 10.328 -2.238 1 45.94 96 ARG A CA 1
ATOM 766 C C . ARG A 1 96 ? -13.406 11.289 -3.418 1 45.94 96 ARG A C 1
ATOM 768 O O . ARG A 1 96 ? -13.336 10.867 -4.574 1 45.94 96 ARG A O 1
ATOM 775 N N . MET A 1 97 ? -13.555 12.391 -2.977 1 42.72 97 MET A N 1
ATOM 776 C CA . MET A 1 97 ? -13.625 13.414 -4.02 1 42.72 97 MET A CA 1
ATOM 777 C C . MET A 1 97 ? -12.328 13.469 -4.82 1 42.72 97 MET A C 1
ATOM 779 O O . MET A 1 97 ? -12.352 1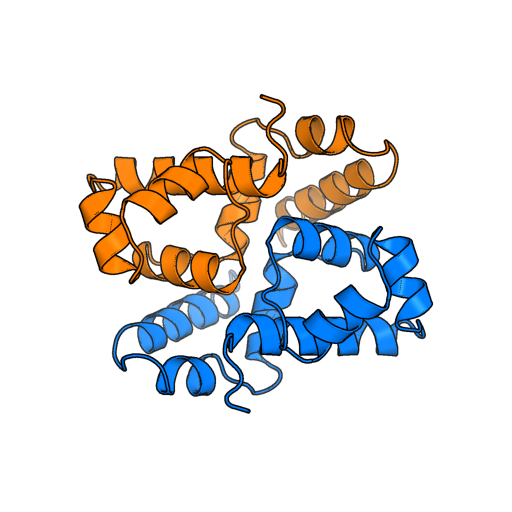3.656 -6.035 1 42.72 97 MET A O 1
ATOM 783 N N . SER A 1 98 ? -11.391 13.188 -4.094 1 44.09 98 SER A N 1
ATOM 784 C CA . SER A 1 98 ? -10.125 13.305 -4.801 1 44.09 98 SER A CA 1
ATOM 785 C C . SER A 1 98 ? -9.852 12.07 -5.66 1 44.09 98 SER A C 1
ATOM 787 O O . SER A 1 98 ? -9.312 12.188 -6.766 1 44.09 98 SER A O 1
ATOM 789 N N . LEU A 1 99 ? -10.172 10.891 -5.168 1 48.81 99 LEU A N 1
ATOM 790 C CA . LEU A 1 99 ? -9.992 9.672 -5.941 1 48.81 99 LEU A CA 1
ATOM 791 C C . LEU A 1 99 ? -11 9.602 -7.086 1 48.81 99 LEU A C 1
ATOM 793 O O . LEU A 1 99 ? -10.68 9.125 -8.18 1 48.81 99 LEU A O 1
ATOM 797 N N . ILE A 1 100 ? -12.227 9.898 -6.742 1 44.38 100 ILE A N 1
ATOM 798 C CA . ILE A 1 100 ? -13.219 10.031 -7.805 1 44.38 100 ILE A CA 1
ATOM 799 C C . ILE A 1 100 ? -12.742 11.062 -8.828 1 44.38 100 ILE A C 1
ATOM 801 O O . ILE A 1 100 ? -12.906 10.867 -10.031 1 44.38 100 ILE A O 1
ATOM 805 N N . ALA A 1 101 ? -12.227 12.125 -8.266 1 36.91 101 ALA A N 1
ATOM 806 C CA . ALA A 1 101 ? -11.797 13.141 -9.219 1 36.91 101 ALA A CA 1
ATOM 807 C C . ALA A 1 101 ? -10.742 12.578 -10.172 1 36.91 101 ALA A C 1
ATOM 809 O O . ALA A 1 101 ? -10.719 12.93 -11.352 1 36.91 101 ALA A O 1
ATOM 810 N N . ASP A 1 102 ? -9.906 11.789 -9.789 1 39.03 102 ASP A N 1
ATOM 811 C CA . ASP A 1 102 ? -8.953 11.258 -10.758 1 39.03 102 ASP A CA 1
ATOM 812 C C . ASP A 1 102 ? -9.625 10.258 -11.695 1 39.03 102 ASP A C 1
ATOM 814 O O . ASP A 1 102 ? -9.266 10.164 -12.875 1 39.03 102 ASP A O 1
ATOM 818 N N . SER A 1 103 ? -10.422 9.398 -11.312 1 38.88 103 SER A N 1
ATOM 819 C CA . SER A 1 103 ? -11.211 8.656 -12.289 1 38.88 103 SER A CA 1
ATOM 820 C C . SER A 1 103 ? -11.961 9.602 -13.219 1 38.88 103 SER A C 1
ATOM 822 O O . SER A 1 103 ? -12.266 9.242 -14.367 1 38.88 103 SER A O 1
ATOM 824 N N . ILE A 1 104 ? -12.508 10.695 -12.836 1 34.78 104 ILE A N 1
ATOM 825 C CA . ILE A 1 104 ? -13.164 11.672 -13.695 1 34.78 104 ILE A CA 1
ATOM 826 C C . ILE A 1 104 ? -12.109 12.414 -14.523 1 34.78 104 ILE A C 1
ATOM 828 O O . ILE A 1 104 ? -12.422 12.984 -15.57 1 34.78 104 ILE A O 1
ATOM 832 N N . ILE A 1 105 ? -10.992 12.586 -14.094 1 33.81 105 ILE A N 1
ATOM 833 C CA . ILE A 1 105 ? -10.133 13.32 -15.023 1 33.81 105 ILE A CA 1
ATOM 834 C C . ILE A 1 105 ? -9.758 12.422 -16.203 1 33.81 105 ILE A C 1
ATOM 836 O O . ILE A 1 105 ? -8.883 11.562 -16.078 1 33.81 105 ILE A O 1
ATOM 840 N N . SER A 1 106 ? -10.625 11.633 -16.703 1 30.02 106 SER A N 1
ATOM 841 C CA . SER A 1 106 ? -10.43 11.422 -18.125 1 30.02 106 SER A CA 1
ATOM 842 C C . SER A 1 106 ? -9.992 12.703 -18.828 1 30.02 106 SER A C 1
ATOM 844 O O . SER A 1 106 ? -10.539 13.781 -18.562 1 30.02 106 SER A O 1
ATOM 846 N N . PRO A 1 107 ? -8.75 12.812 -19.453 1 30.56 107 PRO A N 1
ATOM 847 C CA . PRO A 1 107 ? -8.672 13.922 -20.406 1 30.56 107 PRO A CA 1
ATOM 848 C C . PRO A 1 107 ? -9.953 14.094 -21.219 1 30.56 107 PRO A C 1
ATOM 850 O O . PRO A 1 107 ? -10.273 13.25 -22.062 1 30.56 107 PRO A O 1
ATOM 853 N N . ARG A 1 108 ? -11.086 14.094 -20.859 1 23.05 108 ARG A N 1
ATOM 854 C CA . ARG A 1 108 ? -12.078 14.555 -21.812 1 23.05 108 ARG A CA 1
ATOM 855 C C . ARG A 1 108 ? -11.656 15.867 -22.469 1 23.05 108 ARG A C 1
ATOM 857 O O . ARG A 1 108 ? -11.836 16.062 -23.672 1 23.05 108 ARG A O 1
ATOM 864 N N . ASP A 1 109 ? -11.805 16.984 -21.641 1 22.09 109 ASP A N 1
ATOM 865 C CA . ASP A 1 109 ? -12.258 18.203 -22.312 1 22.09 109 ASP A CA 1
ATOM 866 C C . ASP A 1 109 ? -11.125 18.859 -23.109 1 22.09 109 ASP A C 1
ATOM 868 O O . ASP A 1 109 ? -11.297 19.938 -23.688 1 22.09 109 ASP A O 1
ATOM 872 N N . PHE A 1 110 ? -9.906 18.422 -23.5 1 20.94 110 PHE A N 1
ATOM 873 C CA . PHE A 1 110 ? -9.844 19.297 -24.672 1 20.94 110 PHE A CA 1
ATOM 874 C C . PHE A 1 110 ? -10.641 18.703 -25.828 1 20.94 110 PHE A C 1
ATOM 876 O O . PHE A 1 110 ? -10.789 17.484 -25.922 1 20.94 110 PHE A O 1
ATOM 883 N N . MET B 1 1 ? 22.547 -0.852 7.621 1 38.97 1 MET B N 1
ATOM 884 C CA . MET B 1 1 ? 21.547 -1.881 7.914 1 38.97 1 MET B CA 1
ATOM 885 C C . MET B 1 1 ? 20.656 -2.141 6.707 1 38.97 1 MET B C 1
ATOM 887 O O . MET B 1 1 ? 20.312 -1.212 5.977 1 38.97 1 MET B O 1
ATOM 891 N N . MET B 1 2 ? 20.766 -3.189 6.145 1 43.78 2 MET B N 1
ATOM 892 C CA . MET B 1 2 ? 20.156 -3.508 4.859 1 43.78 2 MET B CA 1
ATOM 893 C C . MET B 1 2 ? 18.672 -3.141 4.855 1 43.78 2 MET B C 1
ATOM 895 O O . MET B 1 2 ? 17.953 -3.408 5.828 1 43.78 2 MET B O 1
ATOM 899 N N . LYS B 1 3 ? 18.328 -1.983 4.207 1 53.59 3 LYS B N 1
ATOM 900 C CA . LYS B 1 3 ? 16.953 -1.465 4.172 1 53.59 3 LYS B CA 1
ATOM 901 C C . LYS B 1 3 ? 15.977 -2.545 3.732 1 53.59 3 LYS B C 1
ATOM 903 O O . LYS B 1 3 ? 16.109 -3.117 2.65 1 53.59 3 LYS B O 1
ATOM 908 N N . LYS B 1 4 ? 15.266 -3.287 4.777 1 61.53 4 LYS B N 1
ATOM 909 C CA . LYS B 1 4 ? 14.484 -4.52 4.719 1 61.53 4 LYS B CA 1
ATOM 910 C C . LYS B 1 4 ? 13.352 -4.406 3.711 1 61.53 4 LYS B C 1
ATOM 912 O O . LYS B 1 4 ? 13.078 -5.344 2.963 1 61.53 4 LYS B O 1
ATOM 917 N N . TYR B 1 5 ? 12.797 -3.186 3.521 1 80.56 5 TYR B N 1
ATOM 918 C CA . TYR B 1 5 ? 11.633 -3.076 2.652 1 80.56 5 TYR B CA 1
ATOM 919 C C . TYR B 1 5 ? 11.828 -1.976 1.616 1 80.56 5 TYR B C 1
ATOM 921 O O . TYR B 1 5 ? 11.523 -0.809 1.876 1 80.56 5 TYR B O 1
ATOM 929 N N . ALA B 1 6 ? 12.328 -2.398 0.477 1 82.81 6 ALA B N 1
ATOM 930 C CA . ALA B 1 6 ? 12.812 -1.453 -0.525 1 82.81 6 ALA B CA 1
ATOM 931 C C . ALA B 1 6 ? 11.695 -0.517 -0.981 1 82.81 6 ALA B C 1
ATOM 933 O O . ALA B 1 6 ? 11.914 0.685 -1.151 1 82.81 6 ALA B O 1
ATOM 934 N N . ILE B 1 7 ? 10.531 -1.084 -1.16 1 87.75 7 ILE B N 1
ATOM 935 C CA . ILE B 1 7 ? 9.422 -0.289 -1.677 1 87.75 7 ILE B CA 1
ATOM 936 C C . ILE B 1 7 ? 8.938 0.677 -0.6 1 87.75 7 ILE B C 1
ATOM 938 O O . ILE B 1 7 ? 8.711 1.859 -0.872 1 87.75 7 ILE B O 1
ATOM 942 N N . SER B 1 8 ? 8.844 0.158 0.604 1 92.12 8 SER B N 1
ATOM 943 C CA . SER B 1 8 ? 8.453 1.01 1.723 1 92.12 8 SER B CA 1
ATOM 944 C C . SER B 1 8 ? 9.445 2.154 1.917 1 92.12 8 SER B C 1
ATOM 946 O O . SER B 1 8 ? 9.047 3.281 2.221 1 92.12 8 SER B O 1
ATOM 948 N N . GLU B 1 9 ? 10.68 1.849 1.756 1 90.69 9 GLU B N 1
ATOM 949 C CA . GLU B 1 9 ? 11.695 2.885 1.899 1 90.69 9 GLU B CA 1
ATOM 950 C C . GLU B 1 9 ? 11.531 3.969 0.839 1 90.69 9 GLU B C 1
ATOM 952 O O . GLU B 1 9 ? 11.602 5.16 1.146 1 90.69 9 GLU B O 1
ATOM 957 N N . ALA B 1 10 ? 11.312 3.525 -0.368 1 90 10 ALA B N 1
ATOM 958 C CA . ALA B 1 10 ? 11.141 4.469 -1.469 1 90 10 ALA B CA 1
ATOM 959 C C . ALA B 1 10 ? 9.898 5.328 -1.27 1 90 10 ALA B C 1
ATOM 961 O O . ALA B 1 10 ? 9.93 6.543 -1.482 1 90 10 ALA B O 1
ATOM 962 N N . ILE B 1 11 ? 8.812 4.695 -0.878 1 93.5 11 ILE B N 1
ATOM 963 C CA . ILE B 1 11 ? 7.574 5.414 -0.608 1 93.5 11 ILE B CA 1
ATOM 964 C C . ILE B 1 11 ? 7.789 6.402 0.538 1 93.5 11 ILE B C 1
ATOM 966 O O . ILE B 1 11 ? 7.301 7.531 0.491 1 93.5 11 ILE B O 1
ATOM 970 N N . GLY B 1 12 ? 8.516 5.922 1.568 1 95.56 12 GLY B N 1
ATOM 971 C CA . GLY B 1 12 ? 8.852 6.797 2.68 1 95.56 12 GLY B CA 1
ATOM 972 C C . GLY B 1 12 ? 9.586 8.055 2.25 1 95.56 12 GLY B C 1
ATOM 973 O O . GLY B 1 12 ? 9.336 9.141 2.775 1 95.56 12 GLY B O 1
ATOM 974 N N . GLN B 1 13 ? 10.445 7.922 1.285 1 94.06 13 GLN B N 1
ATOM 975 C CA . GLN B 1 13 ? 11.188 9.062 0.762 1 94.06 13 GLN B CA 1
ATOM 976 C C . GLN B 1 13 ? 10.258 10.031 0.037 1 94.06 13 GLN B C 1
ATOM 978 O O . GLN B 1 13 ? 10.438 11.25 0.127 1 94.06 13 GLN B O 1
ATOM 983 N N . VAL B 1 14 ? 9.32 9.5 -0.717 1 94.56 14 VAL B N 1
ATOM 984 C CA . VAL B 1 14 ? 8.344 10.336 -1.402 1 94.56 14 VAL B CA 1
ATOM 985 C C . VAL B 1 14 ? 7.516 11.109 -0.378 1 94.56 14 VAL B C 1
ATOM 987 O O . VAL B 1 14 ? 7.254 12.297 -0.554 1 94.56 14 VAL B O 1
ATOM 990 N N . ILE B 1 15 ? 7.148 10.453 0.695 1 97.25 15 ILE B N 1
ATOM 991 C CA . ILE B 1 15 ? 6.391 11.086 1.763 1 97.25 15 ILE B CA 1
ATOM 992 C C . ILE B 1 15 ? 7.195 12.242 2.354 1 97.25 15 ILE B C 1
ATOM 994 O O . ILE B 1 15 ? 6.676 13.344 2.537 1 97.25 15 ILE B O 1
ATOM 998 N N . ARG B 1 16 ? 8.414 11.984 2.609 1 97.31 16 ARG B N 1
ATOM 999 C CA . ARG B 1 16 ? 9.297 13.016 3.145 1 97.31 16 ARG B CA 1
ATOM 1000 C C . ARG B 1 16 ? 9.359 14.219 2.213 1 97.31 16 ARG B C 1
ATOM 1002 O O . ARG B 1 16 ? 9.297 15.367 2.666 1 97.31 16 ARG B O 1
ATOM 1009 N N . GLN B 1 17 ? 9.484 13.953 0.955 1 96.25 17 GLN B N 1
ATOM 1010 C CA . GLN B 1 17 ? 9.562 15.016 -0.041 1 96.25 17 GLN B CA 1
ATOM 1011 C C . GLN B 1 17 ? 8.297 15.875 -0.023 1 96.25 17 GLN B C 1
ATOM 1013 O O . GLN B 1 17 ? 8.375 17.109 -0.015 1 96.25 17 GLN B O 1
ATOM 1018 N N . TYR B 1 18 ? 7.16 15.25 -0.053 1 96.31 18 TYR B N 1
ATOM 1019 C CA . TYR B 1 18 ? 5.906 15.992 -0.03 1 96.31 18 TYR B CA 1
ATOM 1020 C C . TYR B 1 18 ? 5.754 16.766 1.274 1 96.31 18 TYR B C 1
ATOM 1022 O O . TYR B 1 18 ? 5.281 17.906 1.277 1 96.31 18 TYR B O 1
ATOM 1030 N N . ARG B 1 19 ? 6.082 16.062 2.365 1 98 19 ARG B N 1
ATOM 1031 C CA . ARG B 1 19 ? 6.008 16.719 3.67 1 98 19 ARG B CA 1
ATOM 1032 C C . ARG B 1 19 ? 6.855 17.984 3.699 1 98 19 ARG B C 1
ATOM 1034 O O . ARG B 1 19 ? 6.383 19.047 4.109 1 98 19 ARG B O 1
ATOM 1041 N N . THR B 1 20 ? 8.117 17.891 3.283 1 97.81 20 THR B N 1
ATOM 1042 C CA . THR B 1 20 ? 9.055 19.016 3.303 1 97.81 20 THR B CA 1
ATOM 1043 C C . THR B 1 20 ? 8.602 20.109 2.348 1 97.81 20 THR B C 1
ATOM 1045 O O . THR B 1 20 ? 8.703 21.297 2.668 1 97.81 20 THR B O 1
ATOM 1048 N N . ASN B 1 21 ? 8.125 19.703 1.139 1 96.56 21 ASN B N 1
ATOM 1049 C CA . ASN B 1 21 ? 7.629 20.672 0.164 1 96.56 21 ASN B CA 1
ATOM 1050 C C . ASN B 1 21 ? 6.441 21.453 0.713 1 96.56 21 ASN B C 1
ATOM 1052 O O . ASN B 1 21 ? 6.242 22.625 0.351 1 96.56 21 ASN B O 1
ATOM 1056 N N . ALA B 1 22 ? 5.695 20.812 1.587 1 96.88 22 ALA B N 1
ATOM 1057 C CA . ALA B 1 22 ? 4.527 21.438 2.193 1 96.88 22 ALA B CA 1
ATOM 1058 C C . ALA B 1 22 ? 4.926 22.266 3.418 1 96.88 22 ALA B C 1
ATOM 1060 O O . ALA B 1 22 ? 4.07 22.875 4.066 1 96.88 22 ALA B O 1
ATOM 1061 N N . GLY B 1 23 ? 6.227 22.172 3.844 1 97.69 23 GLY B N 1
ATOM 1062 C CA . GLY B 1 23 ? 6.727 22.938 4.98 1 97.69 23 GLY B CA 1
ATOM 1063 C C . GLY B 1 23 ? 6.348 22.312 6.316 1 97.69 23 GLY B C 1
ATOM 1064 O O . GLY B 1 23 ? 6.32 23.016 7.336 1 97.69 23 GLY B O 1
ATOM 1065 N N . LEU B 1 24 ? 6.004 21.078 6.344 1 98.19 24 LEU B N 1
ATOM 1066 C CA . LEU B 1 24 ? 5.578 20.422 7.566 1 98.19 24 LEU B CA 1
ATOM 1067 C C . LEU B 1 24 ? 6.75 19.719 8.242 1 98.19 24 LEU B C 1
ATOM 1069 O O . LEU B 1 24 ? 7.609 19.141 7.57 1 98.19 24 LEU B O 1
ATOM 1073 N N . THR B 1 25 ? 6.707 19.75 9.531 1 98.25 25 THR B N 1
ATOM 1074 C CA . THR B 1 25 ? 7.602 18.891 10.297 1 98.25 25 THR B CA 1
ATOM 1075 C C . THR B 1 25 ? 7.051 17.469 10.375 1 98.25 25 THR B C 1
ATOM 1077 O O . THR B 1 25 ? 5.891 17.219 10.039 1 98.25 25 THR B O 1
ATOM 1080 N N . THR B 1 26 ? 7.906 16.547 10.773 1 98.31 26 THR B N 1
ATOM 1081 C CA . THR B 1 26 ? 7.449 15.18 10.992 1 98.31 26 THR B CA 1
ATOM 1082 C C . THR B 1 26 ? 6.316 15.148 12.016 1 98.31 26 THR B C 1
ATOM 1084 O 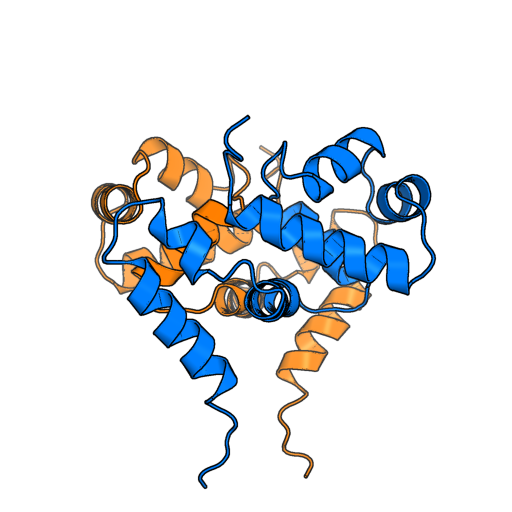O . THR B 1 26 ? 5.324 14.438 11.828 1 98.31 26 THR B O 1
ATOM 1087 N N . LYS B 1 27 ? 6.465 15.977 13.062 1 98.25 27 LYS B N 1
ATOM 1088 C CA . LYS B 1 27 ? 5.457 16.047 14.117 1 98.25 27 LYS B CA 1
ATOM 1089 C C . LYS B 1 27 ? 4.117 16.531 13.562 1 98.25 27 LYS B C 1
ATOM 1091 O O . LYS B 1 27 ? 3.074 15.953 13.875 1 98.25 27 LYS B O 1
ATOM 1096 N N . GLN B 1 28 ? 4.125 17.531 12.727 1 98.06 28 GLN B N 1
ATOM 1097 C CA . GLN B 1 28 ? 2.912 18.109 12.164 1 98.06 28 GLN B CA 1
ATOM 1098 C C . GLN B 1 28 ? 2.199 17.125 11.242 1 98.06 28 GLN B C 1
ATOM 1100 O O . GLN B 1 28 ? 0.98 16.969 11.32 1 98.06 28 GLN B O 1
ATOM 1105 N N . LEU B 1 29 ? 2.91 16.453 10.359 1 98.12 29 LEU B N 1
ATOM 1106 C CA . LEU B 1 29 ? 2.289 15.484 9.469 1 98.12 29 LEU B CA 1
ATOM 1107 C C . LEU B 1 29 ? 1.761 14.289 10.25 1 98.12 29 LEU B C 1
ATOM 1109 O O . LEU B 1 29 ? 0.663 13.797 9.984 1 98.12 29 LEU B O 1
ATOM 1113 N N . ALA B 1 30 ? 2.535 13.789 11.203 1 98.19 30 ALA B N 1
ATOM 1114 C CA . ALA B 1 30 ? 2.121 12.648 12.023 1 98.19 30 ALA B CA 1
ATOM 1115 C C . ALA B 1 30 ? 0.792 12.93 12.719 1 98.19 30 ALA B C 1
ATOM 1117 O O . ALA B 1 30 ? -0.101 12.078 12.727 1 98.19 30 ALA B O 1
ATOM 1118 N N . HIS B 1 31 ? 0.723 14.109 13.266 1 97.06 31 HIS B N 1
ATOM 1119 C CA . HIS B 1 31 ? -0.519 14.516 13.906 1 97.06 31 HIS B CA 1
ATOM 1120 C C . HIS B 1 31 ? -1.674 14.547 12.914 1 97.06 31 HIS B C 1
ATOM 1122 O O . HIS B 1 31 ? -2.768 14.062 13.211 1 97.06 31 HIS B O 1
ATOM 1128 N N . ARG B 1 32 ? -1.425 15.023 11.695 1 94.81 32 ARG B N 1
ATOM 1129 C CA . ARG B 1 32 ? -2.445 15.156 10.664 1 94.81 32 ARG B CA 1
ATOM 1130 C C . ARG B 1 32 ? -2.969 13.789 10.227 1 94.81 32 ARG B C 1
ATOM 1132 O O . ARG B 1 32 ? -4.145 13.656 9.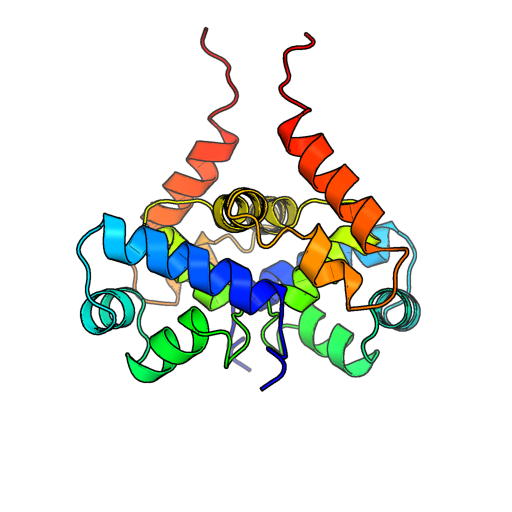875 1 94.81 32 ARG B O 1
ATOM 1139 N N . ILE B 1 33 ? -2.084 12.82 10.305 1 94.44 33 ILE B N 1
ATOM 1140 C CA . ILE B 1 33 ? -2.5 11.531 9.773 1 94.44 33 ILE B CA 1
ATOM 1141 C C . ILE B 1 33 ? -2.771 10.562 10.922 1 94.44 33 ILE B C 1
ATOM 1143 O O . ILE B 1 33 ? -3.008 9.375 10.695 1 94.44 33 ILE B O 1
ATOM 1147 N N . GLY B 1 34 ? -2.656 10.914 12.133 1 95.06 34 GLY B N 1
ATOM 1148 C CA . GLY B 1 34 ? -3.119 10.18 13.297 1 95.06 34 GLY B CA 1
ATOM 1149 C C . GLY B 1 34 ? -2.141 9.117 13.758 1 95.06 34 GLY B C 1
ATOM 1150 O O . GLY B 1 34 ? -2.547 8.031 14.18 1 95.06 34 GLY B O 1
ATOM 1151 N N . ILE B 1 35 ? -0.879 9.359 13.625 1 95.75 35 ILE B N 1
ATOM 1152 C CA . ILE B 1 35 ? 0.126 8.43 14.117 1 95.75 35 ILE B CA 1
ATOM 1153 C C . ILE B 1 35 ? 1.175 9.18 14.93 1 95.75 35 ILE B C 1
ATOM 1155 O O . ILE B 1 35 ? 1.14 10.406 15.016 1 95.75 35 ILE B O 1
ATOM 1159 N N . SER B 1 36 ? 2.055 8.445 15.539 1 97.75 36 SER B N 1
ATOM 1160 C CA . SER B 1 36 ? 3.113 9.086 16.312 1 97.75 36 SER B CA 1
ATOM 1161 C C . SER B 1 36 ? 4.23 9.594 15.406 1 97.75 36 SER B C 1
ATOM 1163 O O . SER B 1 36 ? 4.441 9.062 14.312 1 97.75 36 SER B O 1
ATOM 1165 N N . GLN B 1 37 ? 4.918 10.641 15.875 1 97.94 37 GLN B N 1
ATOM 1166 C CA . GLN B 1 37 ? 6.082 11.164 15.156 1 97.94 37 GLN B CA 1
ATOM 1167 C C . GLN B 1 37 ? 7.125 10.07 14.938 1 97.94 37 GLN B C 1
ATOM 1169 O O . GLN B 1 37 ? 7.754 10 13.883 1 97.94 37 GLN B O 1
ATOM 1174 N N . GLN B 1 38 ? 7.277 9.25 15.961 1 98 38 GLN B N 1
ATOM 1175 C CA . GLN B 1 38 ? 8.242 8.156 15.875 1 98 38 GLN B CA 1
ATOM 1176 C C . GLN B 1 38 ? 7.883 7.191 14.742 1 98 38 GLN B C 1
ATOM 1178 O O . GLN B 1 38 ? 8.758 6.758 13.992 1 98 38 GLN B O 1
ATOM 1183 N N . GLN B 1 39 ? 6.656 6.879 14.594 1 97.06 39 GLN B N 1
ATOM 1184 C CA . GLN B 1 39 ? 6.191 5.969 13.555 1 97.06 39 GLN B CA 1
ATOM 1185 C C . GLN B 1 39 ? 6.422 6.562 12.164 1 97.06 39 GLN B C 1
ATOM 1187 O O . GLN B 1 39 ? 6.887 5.871 11.258 1 97.06 39 GLN B O 1
ATOM 1192 N N . LEU B 1 40 ? 6.074 7.848 12.039 1 97.94 40 LEU B N 1
ATOM 1193 C CA . LEU B 1 40 ? 6.281 8.5 10.75 1 97.94 40 LEU B CA 1
ATOM 1194 C C . LEU B 1 40 ? 7.762 8.523 10.383 1 97.94 40 LEU B C 1
ATOM 1196 O O . LEU B 1 40 ? 8.125 8.25 9.234 1 97.94 40 LEU B O 1
ATOM 1200 N N . SER B 1 41 ? 8.594 8.82 11.359 1 97.56 41 SER B N 1
ATOM 1201 C CA . SER B 1 41 ? 10.031 8.844 11.133 1 97.56 41 SER B CA 1
ATOM 1202 C C . SER B 1 41 ? 10.547 7.492 10.656 1 97.56 41 SER B C 1
ATOM 1204 O O . SER B 1 41 ? 11.375 7.418 9.75 1 97.56 41 SER B O 1
ATOM 1206 N N . ARG B 1 42 ? 10.039 6.461 11.273 1 96.38 42 ARG B N 1
ATOM 1207 C CA . ARG B 1 42 ? 10.438 5.105 10.898 1 96.38 42 ARG B CA 1
ATOM 1208 C C . ARG B 1 42 ? 9.984 4.77 9.484 1 96.38 42 ARG B C 1
ATOM 1210 O O . ARG B 1 42 ? 10.672 4.055 8.758 1 96.38 42 ARG B O 1
ATOM 1217 N N . TYR B 1 43 ? 8.867 5.285 9.039 1 95.81 43 TYR B N 1
ATOM 1218 C CA . TYR B 1 43 ? 8.391 5.098 7.672 1 95.81 43 TYR B CA 1
ATOM 1219 C C . TYR B 1 43 ? 9.281 5.836 6.684 1 95.81 43 TYR B C 1
ATOM 1221 O O . TYR B 1 43 ? 9.727 5.258 5.688 1 95.81 43 TYR B O 1
ATOM 1229 N N . GLU B 1 44 ? 9.594 7.082 7.027 1 96.25 44 GLU B N 1
ATOM 1230 C CA . GLU B 1 44 ? 10.344 7.926 6.102 1 96.25 44 GLU B CA 1
ATOM 1231 C C . GLU B 1 44 ? 11.773 7.426 5.934 1 96.25 44 GLU B C 1
ATOM 1233 O O . GLU B 1 44 ? 12.398 7.66 4.898 1 96.25 44 GLU B O 1
ATOM 1238 N N . ARG B 1 45 ? 12.195 6.633 6.961 1 93.75 45 ARG B N 1
ATOM 1239 C CA . ARG B 1 45 ? 13.562 6.121 6.934 1 93.75 45 ARG B CA 1
ATOM 1240 C C . ARG B 1 45 ? 13.594 4.68 6.438 1 93.75 45 ARG B C 1
ATOM 1242 O O . ARG B 1 45 ? 14.664 4.066 6.367 1 93.75 45 ARG B O 1
ATOM 1249 N N . GLY B 1 46 ? 12.492 4.113 6.199 1 92 46 GLY B N 1
ATOM 1250 C CA . GLY B 1 46 ? 12.438 2.754 5.688 1 92 46 GLY B CA 1
ATOM 1251 C C . GLY B 1 46 ? 12.672 1.702 6.754 1 92 46 GLY B C 1
ATOM 1252 O O . GLY B 1 46 ? 12.961 0.546 6.438 1 92 46 GLY B O 1
ATOM 1253 N N . VAL B 1 47 ? 12.578 2.061 7.996 1 92.81 47 VAL B N 1
ATOM 1254 C CA . VAL B 1 47 ? 12.781 1.136 9.109 1 92.81 47 VAL B CA 1
ATOM 1255 C C . VAL B 1 47 ? 11.57 0.217 9.25 1 92.81 47 VAL B C 1
ATOM 1257 O O . VAL B 1 47 ? 11.719 -0.983 9.492 1 92.81 47 VAL B O 1
ATOM 1260 N N . ASN B 1 48 ? 10.328 0.743 9.109 1 93.19 48 ASN B N 1
ATOM 1261 C CA . ASN B 1 48 ? 9.078 -0.009 9.141 1 93.19 48 ASN B CA 1
ATOM 1262 C C . ASN B 1 48 ? 8.438 -0.08 7.758 1 93.19 48 ASN B C 1
ATOM 1264 O O . ASN B 1 48 ? 8.602 0.831 6.945 1 93.19 48 ASN B O 1
ATOM 1268 N N . ARG B 1 49 ? 7.742 -1.128 7.52 1 93.94 49 ARG B N 1
ATOM 1269 C CA . ARG B 1 49 ? 6.906 -1.209 6.324 1 93.94 49 ARG B CA 1
ATOM 1270 C C . ARG B 1 49 ? 5.719 -0.261 6.422 1 93.94 49 ARG B C 1
ATOM 1272 O O . ARG B 1 49 ? 5.137 -0.093 7.496 1 93.94 49 ARG B O 1
ATOM 1279 N N . ILE B 1 50 ? 5.398 0.313 5.309 1 95.94 50 ILE B N 1
ATOM 1280 C CA . ILE B 1 50 ? 4.207 1.154 5.254 1 95.94 50 ILE B CA 1
ATOM 1281 C C . ILE B 1 50 ? 3.021 0.339 4.746 1 95.94 50 ILE B C 1
ATOM 1283 O O . ILE B 1 50 ? 3.123 -0.345 3.723 1 95.94 50 ILE B O 1
ATOM 1287 N N . ASP B 1 51 ? 1.954 0.405 5.465 1 94.94 51 ASP B N 1
ATOM 1288 C CA . ASP B 1 51 ? 0.771 -0.324 5.02 1 94.94 51 ASP B CA 1
ATOM 1289 C C . ASP B 1 51 ? -0.154 0.577 4.199 1 94.94 51 ASP B C 1
ATOM 1291 O O . ASP B 1 51 ? -0.011 1.801 4.219 1 94.94 51 ASP B O 1
ATOM 1295 N N . VAL B 1 52 ? -1.099 -0.028 3.541 1 94.19 52 VAL B N 1
ATOM 1296 C CA . VAL B 1 52 ? -1.955 0.688 2.602 1 94.19 52 VAL B CA 1
ATOM 1297 C C . VAL B 1 52 ? -2.893 1.621 3.365 1 94.19 52 VAL B C 1
ATOM 1299 O O . VAL B 1 52 ? -3.291 2.668 2.85 1 94.19 52 VAL B O 1
ATOM 1302 N N . ASP B 1 53 ? -3.24 1.346 4.598 1 92.69 53 ASP B N 1
ATOM 1303 C CA . ASP B 1 53 ? -4.078 2.221 5.41 1 92.69 53 ASP B CA 1
ATOM 1304 C C . ASP B 1 53 ? -3.363 3.535 5.715 1 92.69 53 ASP B C 1
ATOM 1306 O O . ASP B 1 53 ? -3.936 4.613 5.543 1 92.69 53 ASP B O 1
ATOM 1310 N N . THR B 1 54 ? -2.123 3.395 6.109 1 94.31 54 THR B N 1
ATOM 1311 C CA . THR B 1 54 ? -1.309 4.57 6.391 1 94.31 54 THR B CA 1
ATOM 1312 C C . THR B 1 54 ? -1.058 5.375 5.121 1 94.31 54 THR B C 1
ATOM 1314 O O . THR B 1 54 ? -1.143 6.605 5.129 1 94.31 54 THR B O 1
ATOM 1317 N N . LEU B 1 55 ? -0.748 4.652 4.023 1 95 55 LEU B N 1
ATOM 1318 C CA . LEU B 1 55 ? -0.498 5.336 2.76 1 95 55 LEU B CA 1
ATOM 1319 C C . LEU B 1 55 ? -1.707 6.164 2.342 1 95 55 LEU B C 1
ATOM 1321 O O . LEU B 1 55 ? -1.556 7.281 1.841 1 95 55 LEU B O 1
ATOM 1325 N N . LEU B 1 56 ? -2.828 5.613 2.545 1 90.81 56 LEU B N 1
ATOM 1326 C CA . LEU B 1 56 ? -4.039 6.344 2.18 1 90.81 56 LEU B CA 1
ATOM 1327 C C . LEU B 1 56 ? -4.191 7.602 3.027 1 90.81 56 LEU B C 1
ATOM 1329 O O . LEU B 1 56 ? -4.559 8.664 2.512 1 90.81 56 LEU B O 1
ATOM 1333 N N . ARG B 1 57 ? -3.922 7.508 4.273 1 93 57 ARG B N 1
ATOM 1334 C CA . ARG B 1 57 ? -4.016 8.672 5.148 1 93 57 ARG B CA 1
ATOM 1335 C C . ARG B 1 57 ? -3.047 9.766 4.711 1 93 57 ARG B C 1
ATOM 1337 O O . ARG B 1 57 ? -3.402 10.945 4.688 1 93 57 ARG B O 1
ATOM 1344 N N . VAL B 1 58 ? -1.881 9.336 4.379 1 95.81 58 VAL B N 1
ATOM 1345 C CA . VAL B 1 58 ? -0.879 10.281 3.896 1 95.81 58 VAL B CA 1
ATOM 1346 C C . VAL B 1 58 ? -1.35 10.914 2.586 1 95.81 58 VAL B C 1
ATOM 1348 O O . VAL B 1 58 ? -1.203 12.117 2.383 1 95.81 58 VAL B O 1
ATOM 1351 N N . SER B 1 59 ? -1.846 10.086 1.708 1 92.75 59 SER B N 1
ATOM 1352 C CA . SER B 1 59 ? -2.354 10.555 0.424 1 92.75 59 SER B CA 1
ATOM 1353 C C . SER B 1 59 ? -3.416 11.633 0.611 1 92.75 59 SER B C 1
ATOM 1355 O O . SER B 1 59 ? -3.379 12.672 -0.055 1 92.75 59 SER B O 1
ATOM 1357 N N . LEU B 1 60 ? -4.203 11.461 1.531 1 89.62 60 LEU B N 1
ATOM 1358 C CA . LEU B 1 60 ? -5.281 12.406 1.811 1 89.62 60 LEU B CA 1
ATOM 1359 C C . LEU B 1 60 ? -4.73 13.711 2.371 1 89.62 60 LEU B C 1
ATOM 1361 O O . LEU B 1 60 ? -5.203 14.789 2.014 1 89.62 60 LEU B O 1
ATOM 1365 N N . ALA B 1 61 ? -3.787 13.555 3.195 1 93.31 61 ALA B N 1
ATOM 1366 C CA . ALA B 1 61 ? -3.184 14.734 3.812 1 93.31 61 ALA B CA 1
ATOM 1367 C C . ALA B 1 61 ? -2.578 15.656 2.756 1 93.31 61 ALA B C 1
ATOM 1369 O O . ALA B 1 61 ? -2.512 16.875 2.949 1 93.31 61 ALA B O 1
ATOM 1370 N N . PHE B 1 62 ? -2.182 15.078 1.601 1 94.75 62 PHE B N 1
ATOM 1371 C CA . PHE B 1 62 ? -1.521 15.852 0.558 1 94.75 62 PHE B CA 1
ATOM 1372 C C . PHE B 1 62 ? -2.43 16.016 -0.657 1 94.75 62 PHE B C 1
ATOM 1374 O O . PHE B 1 62 ? -2.008 16.531 -1.689 1 94.75 62 PHE B O 1
ATOM 1381 N N . LYS B 1 63 ? -3.621 15.508 -0.575 1 90.31 63 LYS B N 1
ATOM 1382 C CA . LYS B 1 63 ? -4.609 15.57 -1.649 1 90.31 63 LYS B CA 1
ATOM 1383 C C . LYS B 1 63 ? -4.09 14.883 -2.908 1 90.31 63 LYS B C 1
ATOM 1385 O O . LYS B 1 63 ? -4.188 15.43 -4.008 1 90.31 63 LYS B O 1
ATOM 1390 N N . LEU B 1 64 ? -3.508 13.672 -2.723 1 89.56 64 LEU B N 1
ATOM 1391 C CA . LEU B 1 64 ? -2.992 12.812 -3.783 1 89.56 64 LEU B CA 1
ATOM 1392 C C . LEU B 1 64 ? -3.701 11.461 -3.783 1 89.56 64 LEU B C 1
ATOM 1394 O O . LEU B 1 64 ? -4.301 11.07 -2.779 1 89.56 64 LEU B O 1
ATOM 1398 N N . THR B 1 65 ? -3.582 10.852 -4.953 1 84.69 65 THR B N 1
ATOM 1399 C CA . THR B 1 65 ? -3.984 9.445 -4.992 1 84.69 65 THR B CA 1
ATOM 1400 C C . THR B 1 65 ? -2.846 8.539 -4.531 1 84.69 65 THR B C 1
ATOM 1402 O O . THR B 1 65 ? -1.673 8.852 -4.742 1 84.69 65 THR B O 1
ATOM 1405 N N . PRO B 1 66 ? -3.24 7.43 -3.881 1 89.94 66 PRO B N 1
ATOM 1406 C CA . PRO B 1 66 ? -2.17 6.52 -3.467 1 89.94 66 PRO B CA 1
ATOM 1407 C C . PRO B 1 66 ? -1.299 6.062 -4.633 1 89.94 66 PRO B C 1
ATOM 1409 O O . PRO B 1 66 ? -0.094 5.859 -4.469 1 89.94 66 PRO B O 1
ATOM 1412 N N . GLY B 1 67 ? -1.928 5.934 -5.809 1 87.44 67 GLY B N 1
ATOM 1413 C CA . GLY B 1 67 ? -1.184 5.551 -6.996 1 87.44 67 GLY B CA 1
ATOM 1414 C C . GLY B 1 67 ? -0.055 6.508 -7.328 1 87.44 67 GLY B C 1
ATOM 1415 O O . GLY B 1 67 ? 0.984 6.094 -7.848 1 87.44 67 GLY B O 1
ATOM 1416 N N . ARG B 1 68 ? -0.188 7.734 -6.984 1 87 68 ARG B N 1
ATOM 1417 C CA . ARG B 1 68 ? 0.802 8.766 -7.27 1 87 68 ARG B CA 1
ATOM 1418 C C . ARG B 1 68 ? 2.115 8.484 -6.551 1 87 68 ARG B C 1
ATOM 1420 O O . ARG B 1 68 ? 3.193 8.766 -7.078 1 87 68 ARG B O 1
ATOM 1427 N N . PHE B 1 69 ? 2.055 7.91 -5.422 1 91.06 69 PHE B N 1
ATOM 1428 C CA . PHE B 1 69 ? 3.262 7.605 -4.66 1 91.06 69 PHE B CA 1
ATOM 1429 C C . PHE B 1 69 ? 4.09 6.539 -5.363 1 91.06 69 PHE B C 1
ATOM 1431 O O . PHE B 1 69 ? 5.32 6.598 -5.359 1 91.06 69 PHE B O 1
ATOM 1438 N N . PHE B 1 70 ? 3.381 5.648 -5.969 1 87.19 70 PHE B N 1
ATOM 1439 C CA . PHE B 1 70 ? 4.082 4.609 -6.711 1 87.19 70 PHE B CA 1
ATOM 1440 C C . PHE B 1 70 ? 4.676 5.172 -8 1 87.19 70 PHE B C 1
ATOM 1442 O O . PHE B 1 70 ? 5.754 4.754 -8.422 1 87.19 70 PHE B O 1
ATOM 1449 N N . GLU B 1 71 ? 3.963 6.125 -8.516 1 82.25 71 GLU B N 1
ATOM 1450 C CA . GLU B 1 71 ? 4.465 6.785 -9.719 1 82.25 71 GLU B CA 1
ATOM 1451 C C . GLU B 1 71 ? 5.715 7.609 -9.414 1 82.25 71 GLU B C 1
ATOM 1453 O O . GLU B 1 71 ? 6.684 7.578 -10.172 1 82.25 71 GLU B O 1
ATOM 1458 N N . GLU B 1 72 ? 5.676 8.281 -8.344 1 85.31 72 GLU B N 1
ATOM 1459 C CA . GLU B 1 72 ? 6.766 9.18 -7.973 1 85.31 72 GLU B CA 1
ATOM 1460 C C . GLU B 1 72 ? 7.992 8.398 -7.512 1 85.31 72 GLU B C 1
ATOM 1462 O O . GLU B 1 72 ? 9.125 8.828 -7.723 1 85.31 72 GLU B O 1
ATOM 1467 N N . MET B 1 73 ? 7.734 7.359 -6.816 1 82.5 73 MET B N 1
ATOM 1468 C CA . MET B 1 73 ? 8.875 6.57 -6.363 1 82.5 73 MET B CA 1
ATOM 1469 C C . MET B 1 73 ? 9.719 6.102 -7.547 1 82.5 73 MET B C 1
ATOM 1471 O O . MET B 1 73 ? 10.93 5.941 -7.426 1 82.5 73 MET B O 1
ATOM 1475 N N . ASN B 1 74 ? 9.094 5.887 -8.617 1 72.25 74 ASN B N 1
ATOM 1476 C CA . ASN B 1 74 ? 9.789 5.465 -9.828 1 72.25 74 ASN B CA 1
ATOM 1477 C C . ASN B 1 74 ? 10.688 6.574 -10.375 1 72.25 74 ASN B C 1
ATOM 1479 O O . ASN B 1 74 ? 11.711 6.301 -11 1 72.25 74 ASN B O 1
ATOM 1483 N N . MET B 1 75 ? 10.312 7.699 -10.086 1 64.5 75 MET B N 1
ATOM 1484 C CA . MET B 1 75 ? 11.047 8.852 -10.602 1 64.5 75 MET B CA 1
ATOM 1485 C C . MET B 1 75 ? 12.266 9.148 -9.727 1 64.5 75 MET B C 1
ATOM 1487 O O . MET B 1 75 ? 13.266 9.688 -10.203 1 64.5 75 MET B O 1
ATOM 1491 N N . THR B 1 76 ? 12.172 9.172 -8.438 1 56.66 76 THR B N 1
ATOM 1492 C CA . THR B 1 76 ? 13.242 9.586 -7.535 1 56.66 76 THR B CA 1
ATOM 1493 C C . THR B 1 76 ? 14.414 8.609 -7.602 1 56.66 76 THR B C 1
ATOM 1495 O O . THR B 1 76 ? 15.453 8.828 -6.973 1 56.66 76 THR B O 1
ATOM 1498 N N . GLY B 1 77 ? 14.57 7.887 -8.617 1 51.16 77 GLY B N 1
ATOM 1499 C CA . GLY B 1 77 ? 15.758 7.082 -8.859 1 51.16 77 GLY B CA 1
ATOM 1500 C C . GLY B 1 77 ? 15.727 5.75 -8.133 1 51.16 77 GLY B C 1
ATOM 1501 O O . GLY B 1 77 ? 16.656 4.945 -8.266 1 51.16 77 GLY B O 1
ATOM 1502 N N . THR B 1 78 ? 15.336 5.781 -6.91 1 48.31 78 THR B N 1
ATOM 1503 C CA . THR B 1 78 ? 15.438 4.441 -6.344 1 48.31 78 THR B CA 1
ATOM 1504 C C . THR B 1 78 ? 14.672 3.438 -7.199 1 48.31 78 THR B C 1
ATOM 1506 O O . THR B 1 78 ? 13.438 3.498 -7.289 1 48.31 78 THR B O 1
ATOM 1509 N N . GLY B 1 79 ? 15 3.609 -8.289 1 42.81 79 GLY B N 1
ATOM 1510 C CA . GLY B 1 79 ? 14.414 2.842 -9.383 1 42.81 79 GLY B CA 1
ATOM 1511 C C . GLY B 1 79 ? 13.977 1.449 -8.961 1 42.81 79 GLY B C 1
ATOM 1512 O O . GLY B 1 79 ? 14.5 0.895 -7.996 1 42.81 79 GLY B O 1
ATOM 1513 N N . LEU B 1 80 ? 12.586 1.32 -9.016 1 48.22 80 LEU B N 1
ATOM 1514 C CA . LEU B 1 80 ? 12.141 -0.061 -8.867 1 48.22 80 LEU B CA 1
ATOM 1515 C C . LEU B 1 80 ? 13.211 -1.033 -9.352 1 48.22 80 LEU B C 1
ATOM 1517 O O . LEU B 1 80 ? 13.312 -2.156 -8.852 1 48.22 80 LEU B O 1
ATOM 1521 N N . ASP B 1 81 ? 14 -0.415 -10.25 1 45.72 81 ASP B N 1
ATOM 1522 C CA . ASP B 1 81 ? 15.102 -1.187 -10.805 1 45.72 81 ASP B CA 1
ATOM 1523 C C . ASP B 1 81 ? 16.078 -1.605 -9.711 1 45.72 81 ASP B C 1
ATOM 1525 O O . ASP B 1 81 ? 16.594 -2.73 -9.727 1 45.72 81 ASP B O 1
ATOM 1529 N N . ASP B 1 82 ? 16.422 -0.695 -9.008 1 45.03 82 ASP B N 1
ATOM 1530 C CA . ASP B 1 82 ? 17.453 -0.99 -8.023 1 45.03 82 ASP B CA 1
ATOM 1531 C C . ASP B 1 82 ? 16.906 -1.847 -6.887 1 45.03 82 ASP B C 1
ATOM 1533 O O . ASP B 1 82 ? 17.625 -2.684 -6.332 1 45.03 82 ASP B O 1
ATOM 1537 N N . ILE B 1 83 ? 15.844 -1.511 -6.551 1 45.56 83 ILE B N 1
ATOM 1538 C CA . ILE B 1 83 ? 15.25 -2.213 -5.418 1 45.56 83 ILE B CA 1
ATOM 1539 C C . ILE B 1 83 ? 14.961 -3.662 -5.801 1 45.56 83 ILE B C 1
ATOM 1541 O O . ILE B 1 83 ? 15.219 -4.582 -5.023 1 45.56 83 ILE B O 1
ATOM 1545 N N . LEU B 1 84 ? 14.312 -3.758 -6.938 1 45.22 84 LEU B N 1
ATOM 1546 C CA . LEU B 1 84 ? 13.93 -5.094 -7.379 1 45.22 84 LEU B CA 1
ATOM 1547 C C . LEU B 1 84 ? 15.164 -5.945 -7.66 1 45.22 84 LEU B C 1
ATOM 1549 O O . LEU B 1 84 ? 15.086 -7.176 -7.68 1 45.22 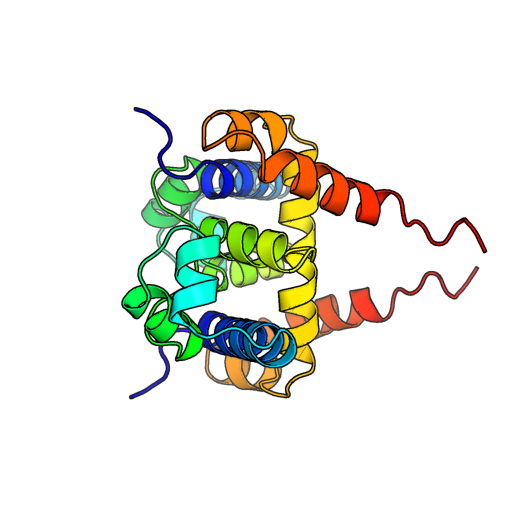84 LEU B O 1
ATOM 1553 N N . TYR B 1 85 ? 16.234 -5.262 -8.188 1 39.44 85 TYR B N 1
ATOM 1554 C CA . TYR B 1 85 ? 17.453 -6.031 -8.43 1 39.44 85 TYR B CA 1
ATOM 1555 C C . TYR B 1 8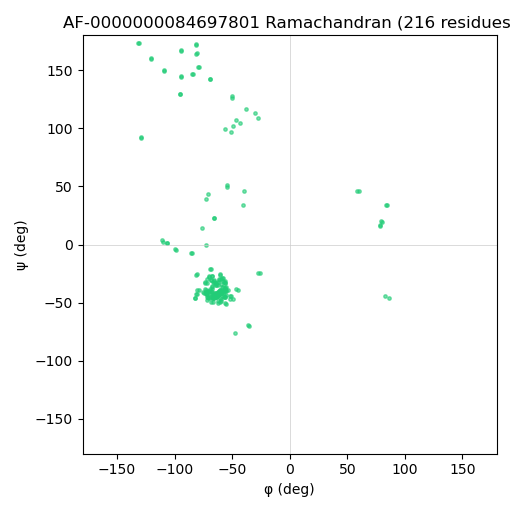5 ? 17.875 -6.793 -7.18 1 39.44 85 TYR B C 1
ATOM 1557 O O . TYR B 1 85 ? 18.531 -7.836 -7.27 1 39.44 85 TYR B O 1
ATOM 1565 N N . GLU B 1 86 ? 17.812 -6.188 -6.254 1 38.22 86 GLU B N 1
ATOM 1566 C CA . GLU B 1 86 ? 18.391 -6.969 -5.164 1 38.22 86 GLU B CA 1
ATOM 1567 C C . GLU B 1 86 ? 17.5 -8.172 -4.828 1 38.22 86 GLU B C 1
ATOM 1569 O O . GLU B 1 86 ? 17.953 -9.102 -4.156 1 38.22 86 GLU B O 1
ATOM 1574 N N . ASN B 1 87 ? 16.203 -8.016 -4.859 1 42.53 87 ASN B N 1
ATOM 1575 C CA . ASN B 1 87 ? 15.492 -9.273 -4.637 1 42.53 87 ASN B CA 1
ATOM 1576 C C . ASN B 1 87 ? 15.414 -10.102 -5.918 1 42.53 87 ASN B C 1
ATOM 1578 O O . ASN B 1 87 ? 15.656 -9.586 -7.012 1 42.53 87 ASN B O 1
ATOM 1582 N N . GLU B 1 88 ? 14.969 -11.398 -6.109 1 40.94 88 GLU B N 1
ATOM 1583 C CA . GLU B 1 88 ? 15.156 -12.289 -7.254 1 40.94 88 GLU B CA 1
ATOM 1584 C C . GLU B 1 88 ? 14.781 -11.594 -8.562 1 40.94 88 GLU B C 1
ATOM 1586 O O . GLU B 1 88 ? 13.875 -10.758 -8.586 1 40.94 88 GLU B O 1
ATOM 1591 N N . GLU B 1 89 ? 15.641 -11.531 -9.695 1 37.66 89 GLU B N 1
ATOM 1592 C CA . GLU B 1 89 ? 15.922 -10.945 -11 1 37.66 89 GLU B CA 1
ATOM 1593 C C . GLU B 1 89 ? 14.633 -10.672 -11.773 1 37.66 89 GLU B C 1
ATOM 1595 O O . GLU B 1 89 ? 14.484 -9.617 -12.398 1 37.66 89 GLU B O 1
ATOM 1600 N N . GLY B 1 90 ? 13.953 -11.695 -12.219 1 39 90 GLY B N 1
ATOM 1601 C CA . GLY B 1 90 ? 13 -11.773 -13.32 1 39 90 GLY B CA 1
ATOM 1602 C C . GLY B 1 90 ? 11.773 -10.906 -13.109 1 39 90 GLY B C 1
ATOM 1603 O O . GLY B 1 90 ? 11.141 -10.477 -14.078 1 39 90 GLY B O 1
ATOM 1604 N N . ASP B 1 91 ? 11.266 -10.852 -12.008 1 39.84 91 ASP B N 1
ATOM 1605 C CA . ASP B 1 91 ? 9.883 -10.43 -11.797 1 39.84 91 ASP B CA 1
ATOM 1606 C C . ASP B 1 91 ? 9.766 -8.906 -11.789 1 39.84 91 ASP B C 1
ATOM 1608 O O . ASP B 1 91 ? 8.758 -8.359 -12.234 1 39.84 91 ASP B O 1
ATOM 1612 N N . ILE B 1 92 ? 10.719 -8.266 -11.469 1 45.25 92 ILE B N 1
ATOM 1613 C CA . ILE B 1 92 ? 10.594 -6.824 -11.305 1 45.25 92 ILE B CA 1
ATOM 1614 C C . ILE B 1 92 ? 10.672 -6.141 -12.664 1 45.25 92 ILE B C 1
ATOM 1616 O O . ILE B 1 92 ? 10.219 -5.004 -12.82 1 45.25 92 ILE B O 1
ATOM 1620 N N . GLN B 1 93 ? 11.602 -6.543 -13.586 1 42.59 93 GLN B N 1
ATOM 1621 C CA . GLN B 1 93 ? 11.609 -5.988 -14.938 1 42.59 93 GLN B CA 1
ATOM 1622 C C . GLN B 1 93 ? 10.203 -5.941 -15.523 1 42.59 93 GLN B C 1
ATOM 1624 O O . GLN B 1 93 ? 9.844 -4.992 -16.219 1 42.59 93 GLN B O 1
ATOM 1629 N N . GLU B 1 94 ? 9.625 -6.918 -15.203 1 44.72 94 GLU B N 1
ATOM 1630 C CA . GLU B 1 94 ? 8.281 -6.965 -15.773 1 44.72 94 GLU B CA 1
ATOM 1631 C C . GLU B 1 94 ? 7.379 -5.898 -15.156 1 44.72 94 GLU B C 1
ATOM 1633 O O . GLU B 1 94 ? 6.523 -5.332 -15.836 1 44.72 94 GLU B O 1
ATOM 1638 N N . ILE B 1 95 ? 7.738 -5.684 -14 1 45.06 95 ILE B N 1
ATOM 1639 C CA . ILE B 1 95 ? 6.914 -4.715 -13.297 1 45.06 95 ILE B CA 1
ATOM 1640 C C . ILE B 1 95 ? 7.176 -3.314 -13.844 1 45.06 95 ILE B C 1
ATOM 1642 O O . ILE B 1 95 ? 6.242 -2.537 -14.055 1 45.06 95 ILE B O 1
ATOM 1646 N N . ARG B 1 96 ? 8.508 -2.986 -13.969 1 46.47 96 ARG B N 1
ATOM 1647 C CA . ARG B 1 96 ? 8.898 -1.719 -14.578 1 46.47 96 ARG B CA 1
ATOM 1648 C C . ARG B 1 96 ? 8.172 -1.503 -15.906 1 46.47 96 ARG B C 1
ATOM 1650 O O . ARG B 1 96 ? 7.699 -0.4 -16.188 1 46.47 96 ARG B O 1
ATOM 1657 N N . MET B 1 97 ? 8.266 -2.504 -16.5 1 43.38 97 MET B N 1
ATOM 1658 C CA . MET B 1 97 ? 7.633 -2.434 -17.828 1 43.38 97 MET B CA 1
ATOM 1659 C C . MET B 1 97 ? 6.137 -2.178 -17.703 1 43.38 97 MET B C 1
ATOM 1661 O O . MET B 1 97 ? 5.562 -1.432 -18.5 1 43.38 97 MET B O 1
ATOM 1665 N N . SER B 1 98 ? 5.738 -2.746 -16.703 1 44.78 98 SER B N 1
ATOM 1666 C CA . SER B 1 98 ? 4.293 -2.596 -16.594 1 44.78 98 SER B CA 1
ATOM 1667 C C . SER B 1 98 ? 3.92 -1.222 -16.047 1 44.78 98 SER B C 1
ATOM 1669 O O . SER B 1 98 ? 2.928 -0.625 -16.469 1 44.78 98 SER B O 1
ATOM 1671 N N . LEU B 1 99 ? 4.688 -0.743 -15.086 1 49 99 LEU B N 1
ATOM 1672 C CA . LEU B 1 99 ? 4.441 0.588 -14.539 1 49 99 LEU B CA 1
ATOM 1673 C C . LEU B 1 99 ? 4.809 1.666 -15.555 1 49 99 LEU B C 1
ATOM 1675 O O . LEU B 1 99 ? 4.137 2.695 -15.641 1 49 99 LEU B O 1
ATOM 1679 N N . ILE B 1 100 ? 5.938 1.482 -16.141 1 44.53 100 ILE B N 1
ATOM 1680 C CA . ILE B 1 100 ? 6.297 2.365 -17.234 1 44.53 100 ILE B CA 1
ATOM 1681 C C . ILE B 1 100 ? 5.215 2.312 -18.312 1 44.53 100 ILE B C 1
ATOM 1683 O O . ILE B 1 100 ? 4.855 3.34 -18.891 1 44.53 100 ILE B O 1
ATOM 1687 N N . ALA B 1 101 ? 4.82 1.088 -18.547 1 37.31 101 ALA B N 1
ATOM 1688 C CA . ALA B 1 101 ? 3.795 1.018 -19.578 1 37.31 101 ALA B CA 1
ATOM 1689 C C . ALA B 1 101 ? 2.574 1.851 -19.203 1 37.31 101 ALA B C 1
ATOM 1691 O O . ALA B 1 101 ? 1.947 2.471 -20.062 1 37.31 101 ALA B O 1
ATOM 1692 N N . ASP B 1 102 ? 2.215 1.912 -18.047 1 38.66 102 ASP B N 1
ATOM 1693 C CA . ASP B 1 102 ? 1.07 2.76 -17.734 1 38.66 102 ASP B CA 1
ATOM 1694 C C . ASP B 1 102 ? 1.446 4.238 -17.812 1 38.66 102 ASP B C 1
ATOM 1696 O O . ASP B 1 102 ? 0.628 5.074 -18.203 1 38.66 102 ASP B O 1
ATOM 1700 N N . SER B 1 103 ? 2.504 4.66 -17.375 1 38.53 103 SER B N 1
ATOM 1701 C CA . SER B 1 103 ? 2.926 6.016 -17.703 1 38.53 103 SER B CA 1
ATOM 1702 C C . SER B 1 103 ? 2.971 6.223 -19.219 1 38.53 103 SER B C 1
ATOM 1704 O O . SER B 1 103 ? 2.809 7.344 -19.703 1 38.53 103 SER B O 1
ATOM 1706 N N . ILE B 1 104 ? 3.357 5.289 -20.031 1 35.06 104 ILE B N 1
ATOM 1707 C CA . ILE B 1 104 ? 3.338 5.383 -21.484 1 35.06 104 ILE B CA 1
ATOM 1708 C C . ILE B 1 104 ? 1.899 5.277 -22 1 35.06 104 ILE B C 1
ATOM 1710 O O . ILE B 1 104 ? 1.583 5.742 -23.094 1 35.06 104 ILE B O 1
ATOM 1714 N N . ILE B 1 105 ? 1.088 4.598 -21.438 1 34.34 105 ILE B N 1
ATOM 1715 C CA . ILE B 1 105 ? -0.237 4.613 -22.047 1 34.34 105 ILE B CA 1
ATOM 1716 C C . ILE B 1 105 ? -0.897 5.969 -21.812 1 34.34 105 ILE B C 1
ATOM 1718 O O . ILE B 1 105 ? -1.396 6.242 -20.719 1 34.34 105 ILE B O 1
ATOM 1722 N N . SER B 1 106 ? -0.247 7.023 -21.953 1 29.45 106 SER B N 1
ATOM 1723 C CA . SER B 1 106 ? -0.976 8.203 -22.406 1 29.45 106 SER B CA 1
ATOM 1724 C C . SER B 1 106 ? -1.939 7.855 -23.531 1 29.45 106 SER B C 1
ATOM 1726 O O . SER B 1 106 ? -1.556 7.199 -24.516 1 29.45 106 SER B O 1
ATOM 1728 N N . PRO B 1 107 ? -3.33 7.758 -23.312 1 28.36 107 PRO B N 1
ATOM 1729 C CA . PRO B 1 107 ? -4.105 7.785 -24.547 1 28.36 107 PRO B CA 1
ATOM 1730 C C . PRO B 1 107 ? -3.568 8.805 -25.547 1 28.36 107 PRO B C 1
ATOM 1732 O O . PRO B 1 107 ? -3.771 10.008 -25.391 1 28.36 107 PRO B O 1
ATOM 1735 N N . ARG B 1 108 ? -2.385 9.078 -25.672 1 25.59 108 ARG B N 1
ATOM 1736 C CA . ARG B 1 108 ? -2.191 9.875 -26.875 1 25.59 108 ARG B CA 1
ATOM 1737 C C . ARG B 1 108 ? -2.65 9.109 -28.109 1 25.59 108 ARG B C 1
ATOM 1739 O O . ARG B 1 108 ? -2.629 9.641 -29.219 1 25.59 108 ARG B O 1
ATOM 1746 N N . ASP B 1 109 ? -2.443 7.727 -28.062 1 22.44 109 ASP B N 1
ATOM 1747 C CA . ASP B 1 109 ? -2.639 7.293 -29.438 1 22.44 109 ASP B CA 1
ATOM 1748 C C . ASP B 1 109 ? -4.117 7.344 -29.828 1 22.44 109 ASP B C 1
ATOM 1750 O O . ASP B 1 109 ? -4.48 7 -30.953 1 22.44 109 ASP B O 1
ATOM 1754 N N . PHE B 1 110 ? -5.191 7.734 -29.031 1 21.06 110 PHE B N 1
ATOM 1755 C CA . PHE B 1 110 ? -6.094 7.992 -30.156 1 21.06 110 PHE B CA 1
ATOM 1756 C C . PHE B 1 110 ? -5.785 9.336 -30.797 1 21.06 110 PHE B C 1
ATOM 1758 O O . PHE B 1 110 ? -5.27 10.242 -30.141 1 21.06 110 PHE B O 1
#

Sequence (220 aa):
MMKKYAISEAIGQVIRQYRTNAGLTTKQLAHRIGISQQQLSRYERGVNRIDVDTLLRVSLAFKLTPGRFFEEMNMTGTGLDDILYENEEGDIQEIRMSLIADSIISPRDFMMKKYAISEAIGQVIRQYRTNAGLTTKQLAHRIGISQQQLSRYERGVNRIDVDTLLRVSLAFKLTPGRFFEEMNMTGTGLDDILYENEEGDIQEIRMSLIADSIISPRDF

Organism: NCBI:txid1124991

Secondary structure (DSSP, 8-state):
---S-HHHHHHHHHHHHHHHHTT--HHHHHHHHTS-HHHHHHHHTTSSPPBHHHHHHHHHHTT--HHHHHHHHHHSS--HHHHHHHS-SHHHHHHHHHHHHHHH--TT--/---S-HHHHHHHHHHHHHHHHTT--HHHHHHHHTS-HHHHHHHHTTSSPPBHHHHHHHHHHTT--HHHHHHHHHHSS--HHHHHHHS-SHHHHHHHHHHHHHHH--TT--

Nearest PDB structures (foldseek):
  3f52-assembly1_A  TM=9.205E-01  e=9.508E-05  Corynebacterium glutamicum
  2b5a-assembly1_A  TM=9.317E-01  e=2.439E-04  [Bacillus] caldolyticus
  1y7y-assembly1_B  TM=9.334E-01  e=4.817E-04  Aeromonas hydrophila
  3f52-assembly1_E  TM=9.425E-01  e=5.636E-04  Corynebacterium glutamicum
  3f51-assembly1_A  TM=7.730E-01  e=1.878E-04  Corynebacterium glutamicum

Solvent-accessible surface area (backbone atoms only — not comparable to full-atom values): 11817 Å² total; per-residue (Å²): 126,82,68,82,36,53,55,19,24,40,40,15,44,48,50,47,49,54,37,52,75,70,69,43,50,65,57,57,50,15,59,77,54,71,48,50,43,69,57,48,51,31,25,40,68,14,74,38,77,38,32,51,53,57,44,44,40,51,18,46,76,67,74,47,51,62,39,50,48,61,56,48,28,50,65,74,56,62,23,61,62,59,48,33,56,74,44,84,69,75,63,43,60,55,34,49,49,49,52,49,44,52,70,61,57,50,89,55,85,118,124,82,70,82,36,52,56,20,23,40,41,14,44,49,50,47,51,54,37,52,76,69,70,43,51,64,58,57,50,14,58,74,54,72,50,51,42,68,55,48,52,30,26,42,69,13,75,39,78,39,32,50,52,58,46,45,39,52,17,46,76,68,76,47,51,62,40,51,49,62,56,48,26,49,64,73,58,62,22,62,60,59,47,31,55,72,43,80,69,73,61,40,59,54,34,50,50,50,51,48,42,53,71,59,59,49,83,58,79,110